Protein AF-A0A8T3XVX3-F1 (afdb_monomer)

Structure (mmCIF, N/CA/C/O backbone):
data_AF-A0A8T3XVX3-F1
#
_entry.id   AF-A0A8T3XVX3-F1
#
loop_
_atom_site.group_PDB
_atom_site.id
_atom_site.type_symbol
_atom_site.label_atom_id
_atom_site.label_alt_id
_atom_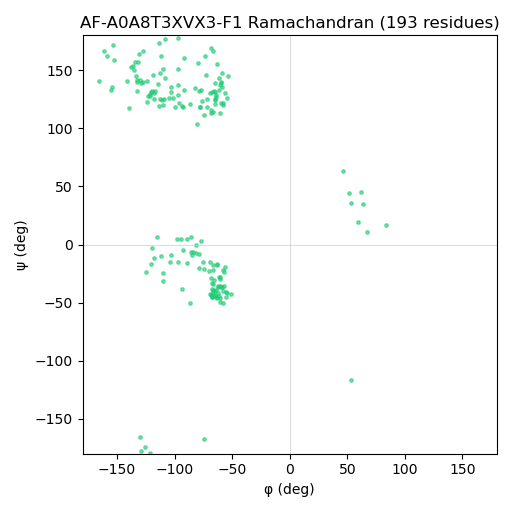site.label_comp_id
_atom_site.label_asym_id
_atom_site.label_entity_id
_atom_site.label_seq_id
_atom_site.pdbx_PDB_ins_code
_atom_site.Cartn_x
_atom_site.Cartn_y
_atom_site.Cartn_z
_atom_site.occupancy
_atom_site.B_iso_or_equiv
_atom_site.auth_seq_id
_atom_site.auth_comp_id
_atom_site.auth_asym_id
_atom_site.auth_atom_id
_atom_site.pdbx_PDB_model_num
ATOM 1 N N . MET A 1 1 ? 51.582 -11.431 -13.298 1.00 47.47 1 MET A N 1
ATOM 2 C CA . MET A 1 1 ? 50.841 -11.928 -14.480 1.00 47.47 1 MET A CA 1
ATOM 3 C C . MET A 1 1 ? 49.435 -11.344 -14.441 1.00 47.47 1 MET A C 1
ATOM 5 O O . MET A 1 1 ? 48.706 -11.643 -13.505 1.00 47.47 1 MET A O 1
ATOM 9 N N . LYS A 1 2 ? 49.082 -10.442 -15.367 1.00 40.78 2 LYS A N 1
ATOM 10 C CA . LYS A 1 2 ? 47.732 -9.857 -15.450 1.00 40.78 2 LYS A CA 1
ATOM 11 C C . LYS A 1 2 ? 46.811 -10.888 -16.111 1.00 40.78 2 LYS A C 1
ATOM 13 O O . LYS A 1 2 ? 47.084 -11.287 -17.237 1.00 40.78 2 LYS A O 1
ATOM 18 N N . LYS A 1 3 ? 45.775 -11.359 -15.411 1.00 47.72 3 LYS A N 1
ATOM 19 C CA . LYS A 1 3 ? 44.721 -12.176 -16.027 1.00 47.72 3 LYS A CA 1
ATOM 20 C C . LYS A 1 3 ? 43.845 -11.245 -16.860 1.00 47.72 3 LYS A C 1
ATOM 22 O O . LYS A 1 3 ? 43.178 -10.379 -16.304 1.00 47.72 3 LYS A O 1
ATOM 27 N N . THR A 1 4 ? 43.897 -11.396 -18.176 1.00 50.69 4 THR A N 1
ATOM 28 C CA . THR A 1 4 ? 42.978 -10.727 -19.096 1.00 50.69 4 THR A CA 1
ATOM 29 C C . THR A 1 4 ? 41.596 -11.334 -18.889 1.00 50.69 4 THR A C 1
ATOM 31 O O . THR A 1 4 ? 41.414 -12.533 -19.093 1.00 50.69 4 THR A O 1
ATOM 34 N N . TYR A 1 5 ? 40.647 -10.528 -18.420 1.00 56.03 5 TYR A N 1
ATOM 35 C CA . TYR A 1 5 ? 39.242 -10.910 -18.374 1.00 56.03 5 TYR A CA 1
ATOM 36 C C . TYR A 1 5 ? 38.753 -11.074 -19.816 1.00 56.03 5 TYR A C 1
ATOM 38 O O . TYR A 1 5 ? 38.925 -10.162 -20.624 1.00 56.03 5 TYR A O 1
ATOM 46 N N . GLN A 1 6 ? 38.215 -12.244 -20.150 1.00 61.75 6 GLN A N 1
ATOM 47 C CA . GLN A 1 6 ? 37.464 -12.435 -21.386 1.00 61.75 6 GLN A CA 1
ATOM 48 C C . GLN A 1 6 ? 35.987 -12.310 -21.040 1.00 61.75 6 GLN A C 1
ATOM 50 O O . GLN A 1 6 ? 35.527 -12.942 -20.087 1.00 61.75 6 GLN A O 1
ATOM 55 N N . GLU A 1 7 ? 35.269 -11.468 -21.779 1.00 54.50 7 GLU A N 1
ATOM 56 C CA . GLU A 1 7 ? 33.820 -11.386 -21.646 1.00 54.50 7 GLU A CA 1
ATOM 57 C C . GLU A 1 7 ? 33.192 -12.750 -21.959 1.00 54.50 7 GLU A C 1
ATOM 59 O O . GLU A 1 7 ? 33.644 -13.441 -22.881 1.00 54.50 7 GLU A O 1
ATOM 64 N N . PRO A 1 8 ? 32.177 -13.170 -21.185 1.00 58.66 8 PRO A N 1
ATOM 65 C CA . PRO A 1 8 ? 31.450 -14.389 -21.487 1.00 58.66 8 PRO A CA 1
ATOM 66 C C . PRO A 1 8 ? 30.813 -14.294 -22.885 1.00 58.66 8 PRO A C 1
ATOM 68 O O . PRO A 1 8 ? 30.428 -13.199 -23.306 1.00 58.66 8 PRO A O 1
ATOM 71 N N . PRO A 1 9 ? 30.691 -15.420 -23.614 1.00 62.53 9 PRO A N 1
ATOM 72 C CA . PRO A 1 9 ? 30.086 -15.434 -24.940 1.00 62.53 9 PRO A CA 1
ATOM 73 C C . PRO A 1 9 ? 28.685 -14.822 -24.892 1.00 62.53 9 PRO A C 1
ATOM 75 O O . PRO A 1 9 ? 27.849 -15.258 -24.100 1.00 62.53 9 PRO A O 1
ATOM 78 N N . GLN A 1 10 ? 28.424 -13.824 -25.736 1.00 61.66 10 GLN A N 1
ATOM 79 C CA . GLN A 1 10 ? 27.071 -13.308 -25.911 1.00 61.66 10 GLN A CA 1
ATOM 80 C C . GLN A 1 10 ? 26.209 -14.416 -26.524 1.00 61.66 10 GLN A C 1
ATOM 82 O O . GLN A 1 10 ? 26.524 -14.929 -27.600 1.00 61.66 10 GLN A O 1
ATOM 87 N N . GLU A 1 11 ? 25.139 -14.809 -25.831 1.00 61.19 11 GLU A N 1
ATOM 88 C CA . GLU A 1 11 ? 24.143 -15.705 -26.412 1.00 61.19 11 GLU A CA 1
ATOM 89 C C . GLU A 1 11 ? 23.534 -15.049 -27.662 1.00 61.19 11 GLU A C 1
ATOM 91 O O . GLU A 1 11 ? 23.279 -13.840 -27.656 1.00 61.19 11 GLU A O 1
ATOM 96 N N . PRO A 1 12 ? 23.295 -15.810 -28.747 1.00 57.84 12 PRO A N 1
ATOM 97 C CA . PRO A 1 12 ? 22.666 -15.265 -29.939 1.00 57.84 12 PRO A CA 1
ATOM 98 C C . PRO A 1 12 ? 21.298 -14.693 -29.565 1.00 57.84 12 PRO A C 1
ATOM 100 O O . PRO A 1 12 ? 20.422 -15.410 -29.073 1.00 57.84 12 PRO A O 1
ATOM 103 N N . THR A 1 13 ? 21.111 -13.395 -29.801 1.00 58.44 13 THR A N 1
ATOM 104 C CA . THR A 1 13 ? 19.831 -12.729 -29.584 1.00 58.44 13 THR A CA 1
ATOM 105 C C . THR A 1 13 ? 18.795 -13.396 -30.483 1.00 58.44 13 THR A C 1
ATOM 107 O O . THR A 1 13 ? 18.886 -13.358 -31.711 1.00 58.44 13 THR A O 1
ATOM 110 N N . LYS A 1 14 ? 17.815 -14.080 -29.879 1.00 53.88 14 LYS A N 1
ATOM 111 C CA . LYS A 1 14 ? 16.675 -14.602 -30.640 1.00 53.88 14 LYS A CA 1
ATOM 112 C C . LYS A 1 14 ? 16.038 -13.413 -31.369 1.00 53.88 14 LYS A C 1
ATOM 114 O O . LYS A 1 14 ? 15.799 -12.397 -30.715 1.00 53.88 14 LYS A O 1
ATOM 119 N N . PRO A 1 15 ? 15.777 -13.499 -32.685 1.00 64.62 15 PRO A N 1
ATOM 120 C CA . PRO A 1 15 ? 15.138 -12.407 -33.399 1.00 64.62 15 PRO A CA 1
ATOM 121 C C . PRO A 1 15 ? 13.790 -12.126 -32.740 1.00 64.62 15 PRO A C 1
ATOM 123 O O . PRO A 1 15 ? 12.950 -13.022 -32.623 1.00 64.62 15 PRO A O 1
ATOM 126 N N . THR A 1 16 ? 13.601 -10.893 -32.273 1.00 59.19 16 THR A N 1
ATOM 127 C CA . THR A 1 16 ? 12.313 -10.452 -31.745 1.00 59.19 16 THR A CA 1
ATOM 128 C C . THR A 1 16 ? 11.288 -10.600 -32.870 1.00 59.19 16 THR A C 1
ATOM 130 O O . THR A 1 16 ? 11.511 -10.048 -33.951 1.00 59.19 16 THR A O 1
ATOM 133 N N . PRO A 1 17 ? 10.203 -11.371 -32.686 1.00 70.69 17 PRO A N 1
ATOM 134 C CA . PRO A 1 17 ? 9.220 -11.557 -33.744 1.00 70.69 17 PRO A CA 1
ATOM 135 C C . PRO A 1 17 ? 8.634 -10.199 -34.152 1.00 70.69 17 PRO A C 1
ATOM 137 O O . PRO A 1 17 ? 8.302 -9.385 -33.290 1.00 70.69 17 PRO A O 1
ATOM 140 N N . SER A 1 18 ? 8.499 -9.943 -35.458 1.00 79.81 18 SER A N 1
ATOM 141 C CA . SER A 1 18 ? 7.814 -8.741 -35.940 1.00 79.81 18 SER A CA 1
ATOM 142 C C . SER A 1 18 ? 6.334 -8.839 -35.573 1.00 79.81 18 SER A C 1
ATOM 144 O O . SER A 1 18 ? 5.630 -9.715 -36.076 1.00 79.81 18 SER A O 1
ATOM 146 N N . ILE A 1 19 ? 5.865 -7.966 -34.687 1.00 83.38 19 ILE A N 1
ATOM 147 C CA . ILE A 1 19 ? 4.461 -7.927 -34.272 1.00 83.38 19 ILE A CA 1
ATOM 148 C C . ILE A 1 19 ? 3.656 -7.221 -35.372 1.00 83.38 19 ILE A C 1
ATOM 150 O O . ILE A 1 19 ? 3.923 -6.055 -35.660 1.00 83.38 19 ILE A O 1
ATOM 154 N N . THR A 1 20 ? 2.690 -7.910 -35.991 1.00 89.88 20 THR A N 1
ATOM 155 C CA . THR A 1 20 ? 1.751 -7.296 -36.952 1.00 89.88 20 THR A CA 1
ATOM 156 C C . THR A 1 20 ? 0.475 -6.807 -36.253 1.00 89.88 20 THR A C 1
ATOM 158 O O . THR A 1 20 ? 0.161 -7.286 -35.157 1.00 89.88 20 THR A O 1
ATOM 161 N N . PRO A 1 21 ? -0.295 -5.886 -36.865 1.00 89.44 21 PRO A N 1
ATOM 162 C CA . PRO A 1 21 ? -1.586 -5.452 -36.327 1.00 89.44 21 PRO A CA 1
ATOM 163 C C . PRO A 1 21 ? -2.556 -6.611 -36.053 1.00 89.44 21 PRO A C 1
ATOM 165 O O . PRO A 1 21 ? -3.161 -6.663 -34.987 1.00 89.44 21 PRO A O 1
ATOM 168 N N . GLU A 1 22 ? -2.632 -7.598 -36.948 1.00 90.44 22 GLU A N 1
ATOM 169 C CA . GLU A 1 22 ? -3.518 -8.763 -36.804 1.00 90.44 22 GLU A CA 1
ATOM 170 C C . GLU A 1 22 ? -3.085 -9.668 -35.642 1.00 90.44 22 GLU A C 1
ATOM 172 O O . GLU A 1 22 ? -3.911 -10.291 -34.973 1.00 90.44 22 GLU A O 1
ATOM 177 N N . MET A 1 23 ? -1.777 -9.761 -35.377 1.00 86.81 23 MET A N 1
ATOM 178 C CA . MET A 1 23 ? -1.269 -10.478 -34.206 1.00 86.81 23 MET A CA 1
ATOM 179 C C . MET A 1 23 ? -1.665 -9.774 -32.908 1.00 86.81 23 MET A C 1
ATOM 181 O O . MET A 1 23 ? -2.007 -10.452 -31.937 1.00 86.81 23 MET A O 1
ATOM 185 N N . LEU A 1 24 ? -1.629 -8.438 -32.891 1.00 88.25 24 LEU A N 1
ATOM 186 C CA . LEU A 1 24 ? -2.021 -7.639 -31.732 1.00 88.25 24 LEU A CA 1
ATOM 187 C C . LEU A 1 24 ? -3.524 -7.756 -31.456 1.00 88.25 24 LEU A C 1
ATOM 189 O O . LEU A 1 24 ? -3.910 -8.003 -30.317 1.00 88.25 24 LEU A O 1
ATOM 193 N N . GLU A 1 25 ? -4.355 -7.662 -32.495 1.00 89.19 25 GLU A N 1
ATOM 194 C CA . GLU A 1 25 ? -5.810 -7.819 -32.399 1.00 89.19 25 GLU A CA 1
ATOM 195 C C . GLU A 1 25 ? -6.177 -9.190 -31.818 1.00 89.19 25 GLU A C 1
ATOM 197 O O . GLU A 1 25 ? -6.845 -9.276 -30.788 1.00 89.19 25 GLU A O 1
ATOM 202 N N . ARG A 1 26 ? -5.614 -10.272 -32.370 1.00 91.56 26 ARG A N 1
ATOM 203 C CA . ARG A 1 26 ? -5.827 -11.636 -31.854 1.00 91.56 26 ARG A CA 1
ATOM 204 C C . ARG A 1 26 ? -5.355 -11.811 -30.411 1.00 91.56 26 ARG A C 1
ATOM 206 O O . ARG A 1 26 ? -5.954 -12.579 -29.654 1.00 91.56 26 ARG A O 1
ATOM 213 N N . ALA A 1 27 ? -4.263 -11.150 -30.029 1.00 89.56 27 ALA A N 1
ATOM 214 C CA . ALA A 1 27 ? -3.774 -11.183 -28.657 1.00 89.56 27 ALA A CA 1
ATOM 215 C C . ALA A 1 27 ? -4.744 -10.460 -27.712 1.00 89.56 27 ALA A C 1
ATOM 217 O O . ALA A 1 27 ? -5.088 -11.007 -26.666 1.00 89.56 27 ALA A O 1
ATOM 218 N N . PHE A 1 28 ? -5.230 -9.279 -28.088 1.00 92.44 28 PHE A N 1
ATOM 219 C CA . PHE A 1 28 ? -6.181 -8.508 -27.289 1.00 92.44 28 PHE A CA 1
ATOM 220 C C . PHE A 1 28 ? -7.544 -9.191 -27.179 1.00 92.44 28 PHE A C 1
ATOM 222 O O . PHE A 1 28 ? -8.045 -9.317 -26.065 1.00 92.44 28 PHE A O 1
ATOM 229 N N . GLU A 1 29 ? -8.070 -9.781 -28.253 1.00 91.94 29 GLU A N 1
ATOM 230 C CA . GLU A 1 29 ? -9.268 -10.631 -28.192 1.00 91.94 29 GLU A CA 1
ATOM 231 C C . GLU A 1 29 ? -9.091 -11.816 -27.228 1.00 91.94 29 GLU A C 1
ATOM 233 O O . GLU A 1 29 ? -10.009 -12.211 -26.504 1.00 91.94 29 GLU A O 1
ATOM 238 N N . ALA A 1 30 ? -7.906 -12.437 -27.216 1.00 91.00 30 ALA A N 1
ATOM 239 C CA . ALA A 1 30 ? -7.602 -13.523 -26.291 1.00 91.00 30 ALA A CA 1
ATOM 240 C C . ALA A 1 30 ? -7.533 -13.042 -24.833 1.00 91.00 30 ALA A C 1
ATOM 242 O O . ALA A 1 30 ? -7.980 -13.765 -23.938 1.00 91.00 30 ALA A O 1
ATOM 243 N N . LEU A 1 31 ? -6.989 -11.849 -24.581 1.00 91.94 31 LEU A N 1
ATOM 244 C CA . LEU A 1 31 ? -6.946 -11.238 -23.252 1.00 91.94 31 LEU A CA 1
ATOM 245 C C . LEU A 1 31 ? -8.345 -10.821 -22.781 1.00 91.94 31 LEU A C 1
ATOM 247 O O . LEU A 1 31 ? -8.707 -11.102 -21.639 1.00 91.94 31 LEU A O 1
ATOM 251 N N . GLU A 1 32 ? -9.157 -10.233 -23.655 1.00 92.06 32 GLU A N 1
ATOM 252 C CA . GLU A 1 32 ? -10.534 -9.833 -23.358 1.00 92.06 32 GLU A CA 1
ATOM 253 C C . GLU A 1 32 ? -11.412 -11.048 -23.043 1.00 92.06 32 GLU A C 1
ATOM 255 O O . GLU A 1 32 ? -12.060 -11.099 -22.000 1.00 92.06 32 GLU A O 1
ATOM 260 N N . ARG A 1 33 ? -11.317 -12.121 -23.841 1.00 91.12 33 ARG A N 1
ATOM 261 C CA . ARG A 1 33 ? -12.013 -13.398 -23.581 1.00 91.12 33 ARG A CA 1
ATOM 262 C C . ARG A 1 33 ? -11.613 -14.050 -22.259 1.00 91.12 33 ARG A C 1
ATOM 264 O O . ARG A 1 33 ? -12.400 -14.772 -21.652 1.00 91.12 33 ARG A O 1
ATOM 271 N N . LYS A 1 34 ? -10.378 -13.824 -21.808 1.00 88.62 34 LYS A N 1
ATOM 272 C CA . LYS A 1 34 ? -9.898 -14.282 -20.496 1.00 88.62 34 LYS A CA 1
ATOM 273 C C . LYS A 1 34 ? -10.328 -13.356 -19.354 1.00 88.62 34 LYS A C 1
ATOM 275 O O . LYS A 1 34 ? -10.004 -13.659 -18.199 1.00 88.62 34 LYS A O 1
ATOM 280 N N . GLY A 1 35 ? -11.044 -12.274 -19.656 1.00 87.69 35 GLY A N 1
ATOM 281 C CA . GLY A 1 35 ? -11.443 -11.236 -18.714 1.00 87.69 35 GLY A CA 1
ATOM 282 C C . GLY A 1 35 ? -10.238 -10.508 -18.139 1.00 87.69 35 GLY A C 1
ATOM 283 O O . GLY A 1 35 ? -10.227 -10.230 -16.951 1.00 87.69 35 GLY A O 1
ATOM 284 N N . MET A 1 36 ? -9.175 -10.323 -18.929 1.00 90.06 36 MET A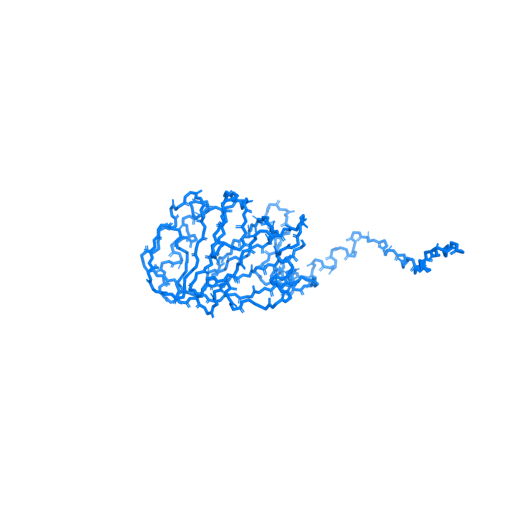 N 1
ATOM 285 C CA . MET A 1 36 ? -7.961 -9.626 -18.499 1.00 90.06 36 MET A CA 1
ATOM 286 C C . MET A 1 36 ? -8.004 -8.152 -18.868 1.00 90.06 36 MET A C 1
ATOM 288 O O . MET A 1 36 ? -7.578 -7.327 -18.071 1.00 90.06 36 MET A O 1
ATOM 292 N N . ILE A 1 37 ? -8.543 -7.809 -20.030 1.00 93.06 37 ILE A N 1
ATOM 293 C CA . ILE A 1 37 ? -8.712 -6.429 -20.487 1.00 93.06 37 ILE A CA 1
ATOM 294 C C . ILE A 1 37 ? -10.147 -6.240 -20.979 1.00 93.06 37 ILE A C 1
ATOM 296 O O . ILE A 1 37 ? -10.832 -7.227 -21.234 1.00 93.06 37 ILE A O 1
ATOM 300 N N . TYR A 1 38 ? -10.581 -4.997 -21.128 1.00 91.31 38 TYR A N 1
ATOM 301 C CA . TYR A 1 38 ? -11.780 -4.639 -21.882 1.00 91.31 38 TYR A CA 1
ATOM 302 C C . TYR A 1 38 ? -11.499 -3.393 -22.717 1.00 91.31 38 TYR A C 1
ATOM 304 O O . TYR A 1 38 ? -10.638 -2.582 -22.360 1.00 91.31 38 TYR A O 1
ATOM 312 N N . TYR A 1 39 ? -12.206 -3.241 -23.832 1.00 90.31 39 TYR A N 1
ATOM 313 C CA . TYR A 1 39 ? -12.135 -2.025 -24.633 1.00 90.31 39 TYR A CA 1
ATOM 314 C C . TYR A 1 39 ? -13.124 -0.980 -24.106 1.00 90.31 39 TYR A C 1
ATOM 316 O O . TYR A 1 39 ? -14.326 -1.230 -24.029 1.00 90.31 39 TYR A O 1
ATOM 324 N N . SER A 1 40 ? -12.621 0.187 -23.703 1.00 88.56 40 SER A N 1
ATOM 325 C CA . SER A 1 40 ? -13.463 1.285 -23.215 1.00 88.56 40 SER A CA 1
ATOM 326 C C . SER A 1 40 ? -14.098 2.0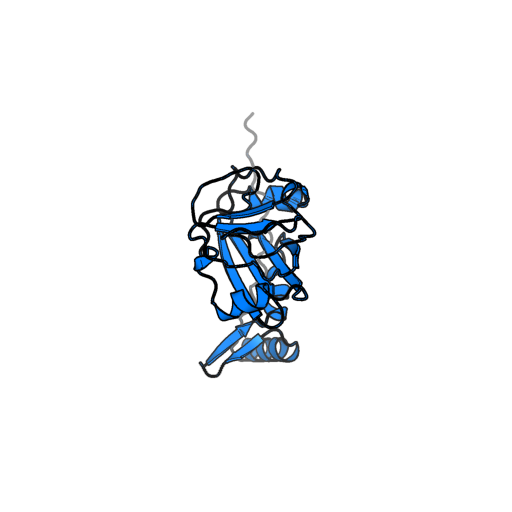72 -24.363 1.00 88.56 40 SER A C 1
ATOM 328 O O . SER A 1 40 ? -13.536 2.153 -25.456 1.00 88.56 40 SER A O 1
ATOM 330 N N . GLU A 1 41 ? -15.222 2.745 -24.096 1.00 81.56 41 GLU A N 1
ATOM 331 C CA . GLU A 1 41 ? -15.856 3.669 -25.055 1.00 81.56 41 GLU A CA 1
ATOM 332 C C . GLU A 1 41 ? -14.911 4.802 -25.506 1.00 81.56 41 GLU A C 1
ATOM 334 O O . GLU A 1 41 ? -15.061 5.343 -26.599 1.00 81.56 41 GLU A O 1
ATOM 339 N N . GLY A 1 42 ? -13.893 5.122 -24.697 1.00 80.19 42 GLY A N 1
ATOM 340 C CA . GLY A 1 42 ? -12.836 6.091 -25.003 1.00 80.19 42 GLY A CA 1
ATOM 341 C C . GLY A 1 42 ? -11.753 5.588 -25.965 1.00 80.19 42 GLY A C 1
ATOM 342 O O . GLY A 1 42 ? -10.789 6.306 -26.221 1.00 80.19 42 GLY A O 1
ATOM 343 N N . GLY A 1 43 ? -11.882 4.368 -26.490 1.00 85.25 43 GLY A N 1
ATOM 344 C CA . GLY A 1 43 ? -11.000 3.839 -27.527 1.00 85.25 43 GLY A CA 1
ATOM 345 C C . GLY A 1 43 ? -9.693 3.220 -27.020 1.00 85.25 43 GLY A C 1
ATOM 346 O O . GLY A 1 43 ? -8.755 3.039 -27.799 1.00 85.25 43 GLY A O 1
ATOM 347 N N . VAL A 1 44 ? -9.609 2.899 -25.726 1.00 84.25 44 VAL A N 1
ATOM 348 C CA . VAL A 1 44 ? -8.402 2.357 -25.080 1.00 84.25 44 VAL A CA 1
ATOM 349 C C . VAL A 1 44 ? -8.717 1.028 -24.397 1.00 84.25 44 VAL A C 1
ATOM 351 O O . VAL A 1 44 ? -9.773 0.885 -23.777 1.00 84.25 44 VAL A O 1
ATOM 354 N N . TYR A 1 45 ? -7.789 0.070 -24.480 1.00 86.75 45 TYR A N 1
ATOM 355 C CA . TYR A 1 45 ? -7.845 -1.171 -23.706 1.00 86.75 45 TYR A CA 1
ATOM 356 C C . TYR A 1 45 ? -7.438 -0.923 -22.257 1.00 86.75 45 TYR A C 1
ATOM 358 O O . TYR A 1 45 ? -6.331 -0.458 -21.984 1.00 86.75 45 TYR A O 1
ATOM 366 N N . ILE A 1 46 ? -8.319 -1.281 -21.330 1.00 83.31 46 ILE A N 1
ATOM 367 C CA . ILE A 1 46 ? -8.103 -1.123 -19.896 1.00 83.31 46 ILE A CA 1
ATOM 368 C C . ILE A 1 46 ? -7.946 -2.513 -19.279 1.00 83.31 46 ILE A C 1
ATOM 370 O O . ILE A 1 46 ? -8.829 -3.360 -19.451 1.00 83.31 46 ILE A O 1
ATOM 374 N N . PRO A 1 47 ? -6.845 -2.795 -18.559 1.00 87.38 47 PRO A N 1
ATOM 375 C CA . PRO A 1 47 ? -6.745 -4.028 -17.805 1.00 87.38 47 PRO A CA 1
ATOM 376 C C . PRO A 1 47 ? -7.766 -4.047 -16.665 1.00 87.38 47 PRO A C 1
ATOM 378 O O . PRO A 1 47 ? -7.902 -3.100 -15.896 1.00 87.38 47 PRO A O 1
ATOM 381 N N . THR A 1 48 ? -8.473 -5.163 -16.557 1.00 83.62 48 THR A N 1
ATOM 382 C CA . THR A 1 48 ? -9.299 -5.513 -15.396 1.00 83.62 48 THR A CA 1
ATOM 383 C C . THR A 1 48 ? -8.409 -5.799 -14.182 1.00 83.62 48 THR A C 1
ATOM 385 O O . THR A 1 48 ? -7.206 -6.031 -14.336 1.00 83.62 48 THR A O 1
ATOM 388 N N . ALA A 1 49 ? -8.995 -5.909 -12.986 1.00 72.94 49 ALA A N 1
ATOM 389 C CA . ALA A 1 49 ? -8.272 -6.357 -11.789 1.00 72.94 49 ALA A CA 1
ATOM 390 C C . ALA A 1 49 ? -7.505 -7.676 -12.021 1.00 72.94 49 ALA A C 1
ATOM 392 O O . ALA A 1 49 ? -6.323 -7.800 -11.697 1.00 72.94 49 ALA A O 1
ATOM 393 N N . LYS A 1 50 ? -8.134 -8.637 -12.709 1.00 76.88 50 LYS A N 1
ATOM 394 C CA . LYS A 1 50 ? -7.508 -9.910 -13.093 1.00 76.88 50 LYS A CA 1
ATOM 395 C C . LYS A 1 50 ? -6.343 -9.729 -14.072 1.00 76.88 50 LYS A C 1
ATOM 397 O O . LYS A 1 50 ? -5.335 -10.429 -13.968 1.00 76.88 50 LYS A O 1
ATOM 402 N N . GLY A 1 51 ? -6.477 -8.823 -15.040 1.00 82.44 51 GLY A N 1
ATOM 403 C CA . GLY A 1 51 ? -5.414 -8.509 -15.996 1.00 82.44 51 GLY A CA 1
ATOM 404 C C . GLY A 1 51 ? -4.205 -7.879 -15.327 1.00 82.44 51 GLY A C 1
ATOM 405 O O . GLY A 1 51 ? -3.080 -8.311 -15.573 1.00 82.44 51 GLY A O 1
ATOM 406 N N . TRP A 1 52 ? -4.444 -6.926 -14.428 1.00 78.12 52 TRP A N 1
ATOM 407 C CA . TRP A 1 52 ? -3.405 -6.325 -13.600 1.00 78.12 52 TRP A CA 1
ATOM 408 C C . TRP A 1 52 ? -2.705 -7.351 -12.722 1.00 78.12 52 TRP A C 1
ATOM 410 O O . TRP A 1 52 ? -1.478 -7.392 -12.707 1.00 78.12 52 TRP A O 1
ATOM 420 N N . GLN A 1 53 ? -3.460 -8.229 -12.057 1.00 66.44 53 GLN A N 1
ATOM 421 C CA . GLN A 1 53 ? -2.875 -9.304 -11.264 1.00 66.44 53 GLN A CA 1
ATOM 422 C C . GLN A 1 53 ? -1.918 -10.157 -12.106 1.00 66.44 53 GLN A C 1
ATOM 424 O O . GLN A 1 53 ? -0.808 -10.436 -11.668 1.00 66.44 53 GLN A O 1
ATOM 429 N N . LEU A 1 54 ? -2.309 -10.540 -13.324 1.00 69.38 54 LEU A N 1
ATOM 430 C CA . LEU A 1 54 ? -1.458 -11.347 -14.200 1.00 69.38 54 LEU A CA 1
ATOM 431 C C . LEU A 1 54 ? -0.210 -10.590 -14.676 1.00 69.38 54 LEU A C 1
ATOM 433 O O . LEU A 1 54 ? 0.884 -11.153 -14.625 1.00 69.38 54 LEU A O 1
ATOM 437 N N . LEU A 1 55 ? -0.349 -9.318 -15.066 1.00 67.62 55 LEU A N 1
ATOM 438 C CA . LEU A 1 55 ? 0.781 -8.458 -15.442 1.00 67.62 55 LEU A CA 1
ATOM 439 C C . LEU A 1 55 ? 1.799 -8.307 -14.306 1.00 67.62 55 LEU A C 1
ATOM 441 O O . LEU A 1 55 ? 2.997 -8.310 -14.563 1.00 67.62 55 LEU A O 1
ATOM 445 N N . MET A 1 56 ? 1.337 -8.239 -13.056 1.00 62.84 56 MET A N 1
ATOM 446 C CA . MET A 1 56 ? 2.207 -8.163 -11.878 1.00 62.84 56 MET A CA 1
ATOM 447 C C . MET A 1 56 ? 2.816 -9.510 -11.463 1.00 62.84 56 MET A C 1
ATOM 449 O O . MET A 1 56 ? 3.651 -9.538 -10.567 1.00 62.84 56 MET A O 1
ATOM 453 N N . THR A 1 57 ? 2.400 -10.631 -12.061 1.00 58.16 57 THR A N 1
ATOM 454 C CA . THR A 1 57 ? 2.897 -11.977 -11.697 1.00 58.16 57 THR A CA 1
ATOM 455 C C . THR A 1 57 ? 3.894 -12.566 -12.690 1.00 58.16 57 THR A C 1
ATOM 457 O O . THR A 1 57 ? 4.577 -13.531 -12.356 1.00 58.16 57 THR A O 1
ATOM 460 N N . ALA A 1 58 ? 4.006 -12.004 -13.895 1.00 54.69 58 ALA A N 1
ATOM 461 C CA . ALA A 1 58 ? 5.020 -12.409 -14.860 1.00 54.69 58 ALA A CA 1
ATOM 462 C C . ALA A 1 58 ? 6.358 -11.730 -14.498 1.00 54.69 58 ALA A C 1
ATOM 464 O O . ALA A 1 58 ? 6.523 -10.534 -14.701 1.00 54.69 58 ALA A O 1
ATOM 465 N N . ASP A 1 59 ? 7.281 -12.492 -13.906 1.00 60.97 59 ASP A N 1
ATOM 466 C CA . ASP A 1 59 ? 8.680 -12.128 -13.594 1.00 60.97 59 ASP A CA 1
ATOM 467 C C . ASP A 1 59 ? 8.936 -11.032 -12.532 1.00 60.97 59 ASP A C 1
ATOM 469 O O . ASP A 1 59 ? 10.078 -10.618 -12.326 1.00 60.97 59 ASP A O 1
ATOM 473 N N . VAL A 1 60 ? 7.914 -10.604 -11.788 1.00 71.06 60 VAL A N 1
ATOM 474 C CA . VAL A 1 60 ? 8.031 -9.595 -10.719 1.00 71.06 60 VAL A CA 1
ATOM 475 C C . VAL A 1 60 ? 8.049 -10.265 -9.342 1.00 71.06 60 VAL A C 1
ATOM 477 O O . VAL A 1 60 ? 7.137 -11.016 -8.987 1.00 71.06 60 VAL A O 1
ATOM 480 N N . ILE A 1 61 ? 9.068 -9.963 -8.524 1.00 90.38 61 ILE A N 1
ATOM 481 C CA . ILE A 1 61 ? 9.080 -10.359 -7.108 1.00 90.38 61 ILE A CA 1
ATOM 482 C C . ILE A 1 61 ? 7.989 -9.545 -6.409 1.00 90.38 61 ILE A C 1
ATOM 484 O O . ILE A 1 61 ? 8.085 -8.319 -6.312 1.00 90.38 61 ILE A O 1
ATOM 488 N N . SER A 1 62 ? 6.940 -10.222 -5.946 1.00 92.81 62 SER A N 1
ATOM 489 C CA . SER A 1 62 ? 5.760 -9.575 -5.379 1.00 92.81 62 SER A CA 1
ATOM 490 C C . SER A 1 62 ? 5.300 -10.215 -4.077 1.00 92.81 62 SER A C 1
ATOM 492 O O . SER A 1 62 ? 5.579 -11.379 -3.785 1.00 92.81 62 SER A O 1
ATOM 494 N N . VAL A 1 63 ? 4.576 -9.431 -3.282 1.00 95.81 63 VAL A N 1
ATOM 495 C CA . VAL A 1 63 ? 3.888 -9.895 -2.077 1.00 95.81 63 VAL A CA 1
ATOM 496 C C . VAL A 1 63 ? 2.428 -9.479 -2.115 1.00 95.81 63 VAL A C 1
ATOM 498 O O . VAL A 1 63 ? 2.089 -8.361 -2.496 1.00 95.81 63 VAL A O 1
ATOM 501 N N . GLU A 1 64 ? 1.562 -10.390 -1.677 1.00 97.25 64 GLU A N 1
ATOM 502 C CA . GLU A 1 64 ? 0.141 -10.125 -1.466 1.00 97.25 64 GLU A CA 1
ATOM 503 C C . GLU A 1 64 ? -0.142 -9.969 0.032 1.00 97.25 64 GLU A C 1
ATOM 505 O O . GLU A 1 64 ? 0.238 -10.816 0.852 1.00 97.25 64 GLU A O 1
ATOM 510 N N . ILE A 1 65 ? -0.847 -8.903 0.387 1.00 98.56 65 ILE A N 1
ATOM 511 C CA . ILE A 1 65 ? -1.322 -8.589 1.731 1.00 98.56 65 ILE A CA 1
ATOM 512 C C . ILE A 1 65 ? -2.848 -8.572 1.683 1.00 98.56 65 ILE A C 1
ATOM 514 O O . ILE A 1 65 ? -3.447 -7.956 0.806 1.00 98.56 65 ILE A O 1
ATOM 518 N N . ILE A 1 66 ? -3.475 -9.246 2.640 1.00 98.56 66 ILE A N 1
ATOM 519 C CA . ILE A 1 66 ? -4.922 -9.205 2.842 1.00 98.56 66 ILE A CA 1
ATOM 520 C C . ILE A 1 66 ? -5.185 -8.422 4.117 1.00 98.56 66 ILE A C 1
ATOM 522 O O . ILE A 1 66 ? -4.647 -8.768 5.167 1.00 98.56 66 ILE A O 1
ATOM 526 N N . ALA A 1 67 ? -6.013 -7.395 4.012 1.00 98.56 67 ALA A N 1
ATOM 527 C CA . ALA A 1 67 ? -6.533 -6.591 5.103 1.00 98.56 67 ALA A CA 1
ATOM 528 C C . ALA A 1 67 ? -8.062 -6.506 4.983 1.00 98.56 67 ALA A C 1
ATOM 530 O O . ALA A 1 67 ? -8.678 -7.116 4.107 1.00 98.56 67 ALA A O 1
ATOM 531 N N . HIS A 1 68 ? -8.684 -5.766 5.889 1.00 98.56 68 HIS A N 1
ATOM 532 C CA . HIS A 1 68 ? -10.128 -5.613 5.948 1.00 98.56 68 HIS A CA 1
ATOM 533 C C . HIS A 1 68 ? -10.520 -4.163 6.179 1.00 98.56 68 HIS A C 1
ATOM 535 O O . HIS A 1 68 ? -9.772 -3.406 6.804 1.00 98.56 68 HIS A O 1
ATOM 541 N N . GLY A 1 69 ? -11.716 -3.812 5.719 1.00 98.38 69 GLY A N 1
ATOM 542 C CA . GLY A 1 69 ? -12.298 -2.509 5.981 1.00 98.38 69 GLY A CA 1
ATOM 543 C C . GLY A 1 69 ? -12.644 -2.278 7.454 1.00 98.38 69 GLY A C 1
ATOM 544 O O . GLY A 1 69 ? -12.633 -3.193 8.294 1.00 98.38 69 GLY A O 1
ATOM 545 N N . ASN A 1 70 ? -12.920 -1.017 7.778 1.00 98.50 70 ASN A N 1
ATOM 546 C CA . ASN A 1 70 ? -13.330 -0.564 9.103 1.00 98.50 70 ASN A CA 1
ATOM 547 C C . ASN A 1 70 ? -14.138 0.744 8.997 1.00 98.50 70 ASN A C 1
ATOM 549 O O . ASN A 1 70 ? -13.642 1.693 8.388 1.00 98.50 70 ASN A O 1
ATOM 553 N N . PRO A 1 71 ? -15.299 0.866 9.673 1.00 98.31 71 PRO A N 1
ATOM 554 C CA . PRO A 1 71 ? -16.159 2.054 9.591 1.00 98.31 71 PRO A CA 1
ATOM 555 C C . PRO A 1 71 ? -15.489 3.388 9.943 1.00 98.31 71 PRO A C 1
ATOM 557 O O . PRO A 1 71 ? -16.012 4.446 9.605 1.00 98.31 71 PRO A O 1
ATOM 560 N N . LYS A 1 72 ? -14.359 3.356 10.661 1.00 98.50 72 LYS A N 1
ATOM 561 C CA . LYS A 1 72 ? -13.612 4.549 11.078 1.00 98.50 72 LYS A CA 1
ATOM 562 C C . LYS A 1 72 ? -12.621 5.060 10.029 1.00 98.50 72 LYS A C 1
ATOM 564 O O . LYS A 1 72 ? -12.000 6.089 10.275 1.00 98.50 72 LYS A O 1
ATOM 569 N N . ILE A 1 73 ? -12.419 4.353 8.914 1.00 98.69 73 ILE A N 1
ATOM 570 C CA . ILE A 1 73 ? -11.450 4.752 7.883 1.00 98.69 73 ILE A CA 1
ATOM 571 C C . ILE A 1 73 ? -11.882 6.078 7.251 1.00 98.69 73 ILE A C 1
ATOM 573 O O . ILE A 1 73 ? -13.002 6.212 6.760 1.00 98.69 73 ILE A O 1
ATOM 577 N N . THR A 1 74 ? -10.981 7.063 7.270 1.00 98.31 74 THR A N 1
ATOM 578 C CA . THR A 1 74 ? -11.201 8.378 6.646 1.00 98.31 74 THR A CA 1
ATOM 579 C C . THR A 1 74 ? -10.330 8.604 5.417 1.00 98.31 74 THR A C 1
ATOM 581 O O . THR A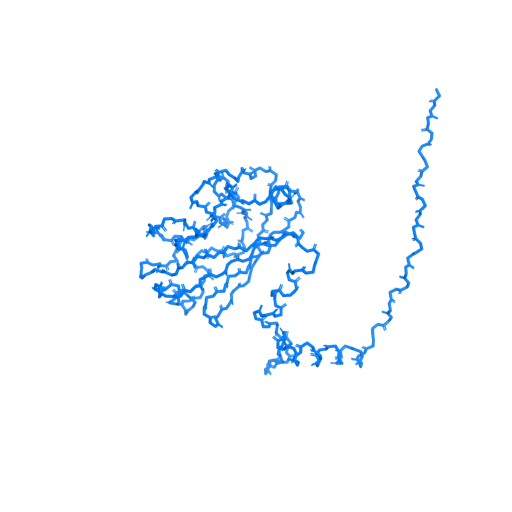 1 74 ? -10.766 9.302 4.503 1.00 98.31 74 THR A O 1
ATOM 584 N N . ALA A 1 75 ? -9.121 8.029 5.389 1.00 98.19 75 ALA A N 1
ATOM 585 C CA . ALA A 1 75 ? -8.133 8.206 4.325 1.00 98.19 75 ALA A CA 1
ATOM 586 C C . ALA A 1 75 ? -7.962 9.690 3.925 1.00 98.19 75 ALA A C 1
ATOM 588 O O . ALA A 1 75 ? -8.301 10.134 2.824 1.00 98.19 75 ALA A O 1
ATOM 589 N N . THR A 1 76 ? -7.492 10.496 4.876 1.00 98.38 76 THR A N 1
ATOM 590 C CA . THR A 1 76 ? -7.325 11.954 4.732 1.00 98.38 76 THR A CA 1
ATOM 591 C C . THR A 1 76 ? -5.882 12.416 4.910 1.00 98.38 76 THR A C 1
ATOM 593 O O . THR A 1 76 ? -5.597 13.599 4.745 1.00 98.38 76 THR A O 1
ATOM 596 N N . ASN A 1 77 ? -4.955 11.512 5.233 1.00 98.44 77 ASN A N 1
ATOM 597 C CA . ASN A 1 77 ? -3.546 11.857 5.375 1.00 98.44 77 ASN A CA 1
ATOM 598 C C . ASN A 1 77 ? -2.926 12.256 4.023 1.00 98.44 77 ASN A C 1
ATOM 600 O O . ASN A 1 77 ? -3.063 11.545 3.025 1.00 98.44 77 ASN A O 1
ATOM 604 N N . ALA A 1 78 ? -2.214 13.383 3.995 1.00 98.06 78 ALA A N 1
ATOM 605 C CA . ALA A 1 78 ? -1.619 13.932 2.775 1.00 98.06 78 ALA A CA 1
ATOM 606 C C . ALA A 1 78 ? -0.239 13.350 2.422 1.00 98.06 78 ALA A C 1
ATOM 608 O O . ALA A 1 78 ? 0.279 13.619 1.339 1.00 98.06 78 ALA A O 1
ATOM 609 N N . SER A 1 79 ? 0.355 12.560 3.318 1.00 97.75 79 SER A N 1
ATOM 610 C CA . SER A 1 79 ? 1.756 12.144 3.221 1.00 97.75 79 SER A CA 1
ATOM 611 C C . SER A 1 79 ? 1.952 10.638 3.140 1.00 97.75 79 SER A C 1
ATOM 613 O O . SER A 1 79 ? 3.046 10.208 2.781 1.00 97.75 79 SER A O 1
ATOM 615 N N . MET A 1 80 ? 0.954 9.822 3.489 1.00 98.00 80 MET A N 1
ATOM 616 C CA . MET A 1 80 ? 1.121 8.369 3.493 1.00 98.00 80 MET A CA 1
ATOM 617 C C . MET A 1 80 ? -0.187 7.581 3.406 1.00 98.00 80 MET A C 1
ATOM 619 O O . MET A 1 80 ? -1.270 8.091 3.690 1.00 98.00 80 MET A O 1
ATOM 623 N N . ILE A 1 81 ? -0.042 6.310 3.040 1.00 98.56 81 ILE A N 1
ATOM 624 C CA . ILE A 1 81 ? -1.042 5.243 3.128 1.00 98.56 81 ILE A CA 1
ATOM 625 C C . ILE A 1 81 ? -0.531 4.210 4.137 1.00 98.56 81 ILE A C 1
ATOM 627 O O . ILE A 1 81 ? 0.658 3.882 4.128 1.00 98.56 81 ILE A O 1
ATOM 631 N N . LYS A 1 82 ? -1.407 3.683 5.001 1.00 98.56 82 LYS A N 1
ATOM 632 C CA . LYS A 1 82 ? -1.041 2.722 6.052 1.00 98.56 82 LYS A CA 1
ATOM 633 C C . LYS A 1 82 ? -1.975 1.511 6.105 1.00 98.56 82 LYS A C 1
ATOM 635 O O . LYS A 1 82 ? -3.196 1.646 6.049 1.00 98.56 82 LYS A O 1
ATOM 640 N N . LEU A 1 83 ? -1.389 0.335 6.317 1.00 98.75 83 LEU A N 1
ATOM 641 C CA . LEU A 1 83 ? -2.079 -0.886 6.738 1.00 98.75 83 LEU A CA 1
ATOM 642 C C . LEU A 1 83 ? -1.636 -1.262 8.153 1.00 98.75 83 LEU A C 1
ATOM 644 O O . LEU A 1 83 ? -0.481 -1.040 8.529 1.00 98.75 83 LEU A O 1
ATOM 648 N N . THR A 1 84 ? -2.535 -1.860 8.931 1.00 98.69 84 THR A N 1
ATOM 649 C CA . THR A 1 84 ? -2.220 -2.361 10.277 1.00 98.69 84 THR A CA 1
ATOM 650 C C . THR A 1 84 ? -2.752 -3.773 10.505 1.00 98.69 84 THR A C 1
ATOM 652 O O . THR A 1 84 ? -3.830 -4.133 10.031 1.00 98.69 84 THR A O 1
ATOM 655 N N . ARG A 1 85 ? -2.008 -4.579 11.270 1.00 98.44 85 ARG A N 1
ATOM 656 C CA . ARG A 1 85 ? -2.479 -5.854 11.833 1.00 98.44 85 ARG A CA 1
ATOM 657 C C . ARG A 1 85 ? -3.545 -5.654 12.908 1.00 98.44 85 ARG A C 1
ATOM 659 O O . ARG A 1 85 ? -4.375 -6.536 13.114 1.00 98.44 85 ARG A O 1
ATOM 666 N N . GLY A 1 86 ? -3.492 -4.521 13.606 1.00 97.75 86 GLY A N 1
ATOM 667 C CA . GLY A 1 86 ? -4.436 -4.169 14.657 1.00 97.75 86 GLY A CA 1
ATOM 668 C C . GLY A 1 86 ? -5.797 -3.760 14.103 1.00 97.75 86 GLY A C 1
ATOM 669 O O . GLY A 1 86 ? -6.105 -3.958 12.928 1.00 97.75 86 GLY A O 1
ATOM 670 N N . ASN A 1 87 ? -6.615 -3.171 14.972 1.00 97.31 87 ASN A N 1
ATOM 671 C CA . ASN A 1 87 ? -7.914 -2.601 14.608 1.00 97.31 87 ASN A CA 1
ATOM 672 C C . ASN A 1 87 ? -7.965 -1.074 14.805 1.00 97.31 87 ASN A C 1
ATOM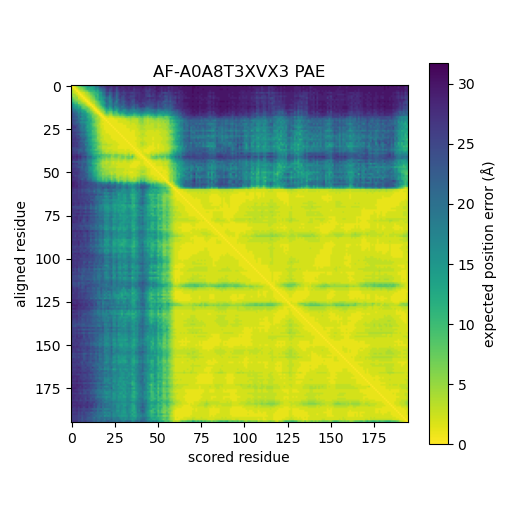 674 O O . ASN A 1 87 ? -9.032 -0.471 14.682 1.00 97.31 87 ASN A O 1
ATOM 678 N N . ASP A 1 88 ? -6.825 -0.469 15.145 1.00 96.75 88 ASP A N 1
ATOM 679 C CA . ASP A 1 88 ? -6.698 0.968 15.350 1.00 96.75 88 ASP A CA 1
ATOM 680 C C . ASP A 1 88 ? -6.650 1.684 14.005 1.00 96.75 88 ASP A C 1
ATOM 682 O O . ASP A 1 88 ? -5.922 1.293 13.093 1.00 96.75 88 ASP A O 1
ATOM 686 N N . VAL A 1 89 ? -7.439 2.745 13.894 1.00 98.44 89 VAL A N 1
ATOM 687 C CA . VAL A 1 89 ? -7.589 3.524 12.669 1.00 98.44 89 VAL A CA 1
ATOM 688 C C . VAL A 1 89 ? -7.171 4.957 12.952 1.00 98.44 89 VAL A C 1
ATOM 690 O O . VAL A 1 89 ? -7.614 5.556 13.932 1.00 98.44 89 VAL A O 1
ATOM 693 N N . ASP A 1 90 ? -6.332 5.491 12.074 1.00 98.12 90 ASP A N 1
ATOM 694 C CA . ASP A 1 90 ? -5.992 6.909 11.983 1.00 98.12 90 ASP A CA 1
ATOM 695 C C . ASP A 1 90 ? -6.243 7.429 10.559 1.00 98.12 90 ASP A C 1
ATOM 697 O O . ASP A 1 90 ? -6.770 6.716 9.702 1.00 98.12 90 ASP A O 1
ATOM 701 N N . ASP A 1 91 ? -5.859 8.676 10.304 1.00 98.25 91 ASP A N 1
ATOM 702 C CA . ASP A 1 91 ? -6.129 9.370 9.045 1.00 98.25 91 ASP A CA 1
ATOM 703 C C . ASP A 1 91 ? -5.403 8.791 7.815 1.00 98.25 91 ASP A C 1
ATOM 705 O O . ASP A 1 91 ? -5.812 9.064 6.684 1.00 98.25 91 ASP A O 1
ATOM 709 N N . ALA A 1 92 ? -4.350 7.992 8.011 1.00 98.31 92 ALA A N 1
ATOM 710 C CA . ALA A 1 92 ? -3.592 7.322 6.953 1.00 98.31 92 ALA A CA 1
ATOM 711 C C . ALA A 1 92 ? -4.036 5.873 6.721 1.00 98.31 92 ALA A C 1
ATOM 713 O O . ALA A 1 92 ? -3.641 5.251 5.732 1.00 98.31 92 ALA A O 1
ATOM 714 N N . THR A 1 93 ? -4.799 5.304 7.655 1.00 98.75 93 THR A N 1
ATOM 715 C CA . THR A 1 93 ? -5.177 3.893 7.626 1.00 98.75 93 THR A CA 1
ATOM 716 C C . THR A 1 93 ? -6.190 3.636 6.518 1.00 98.75 93 THR A C 1
ATOM 718 O O . THR A 1 93 ? -7.254 4.247 6.493 1.00 98.75 93 THR A O 1
ATOM 721 N N . ILE A 1 94 ? -5.876 2.686 5.638 1.00 98.50 94 ILE A N 1
ATOM 722 C CA . ILE A 1 94 ? -6.775 2.223 4.571 1.00 98.50 94 ILE A CA 1
ATOM 723 C C . ILE A 1 94 ? -7.256 0.788 4.784 1.00 98.50 94 ILE A C 1
ATOM 725 O O . ILE A 1 94 ? -8.137 0.337 4.071 1.00 98.50 94 ILE A O 1
ATOM 729 N N . GLY A 1 95 ? -6.683 0.059 5.744 1.00 98.50 95 GLY A N 1
ATOM 730 C CA . GLY A 1 95 ? -7.046 -1.324 6.025 1.00 98.50 95 GLY A CA 1
ATOM 731 C C . GLY A 1 95 ? -6.495 -1.802 7.364 1.00 98.50 95 GLY A C 1
ATOM 732 O O . GLY A 1 95 ? -5.363 -1.489 7.745 1.00 98.50 95 GLY A O 1
ATOM 733 N N . VAL A 1 96 ? -7.316 -2.570 8.072 1.00 98.75 96 VAL A N 1
ATOM 734 C CA . VAL A 1 96 ? -7.027 -3.154 9.388 1.00 98.75 96 VAL A CA 1
ATOM 735 C C . VAL A 1 96 ? -6.937 -4.675 9.298 1.00 98.75 96 VAL A C 1
ATOM 737 O O . VAL A 1 96 ? -7.256 -5.258 8.262 1.00 98.75 96 VAL A O 1
ATOM 740 N N . ARG A 1 97 ? -6.554 -5.347 10.391 1.00 98.44 97 ARG A N 1
ATOM 741 C CA . ARG A 1 97 ? -6.475 -6.819 10.459 1.00 98.44 97 ARG A CA 1
ATOM 742 C C . ARG A 1 97 ? -5.631 -7.418 9.326 1.00 98.44 97 ARG A C 1
ATOM 744 O O . ARG A 1 97 ? -5.952 -8.483 8.800 1.00 98.44 97 ARG A O 1
ATOM 751 N N . ALA A 1 98 ? -4.564 -6.723 8.936 1.00 98.69 98 ALA A N 1
ATOM 752 C CA . ALA A 1 98 ? -3.665 -7.176 7.889 1.00 98.69 98 ALA A CA 1
ATOM 753 C C . ALA A 1 98 ? -3.014 -8.522 8.256 1.00 98.69 98 ALA A C 1
ATOM 755 O O . ALA A 1 98 ? -2.548 -8.737 9.378 1.00 98.69 98 ALA A O 1
ATOM 756 N N . ASN A 1 99 ? -2.937 -9.437 7.292 1.00 98.69 99 ASN A N 1
ATOM 757 C CA . ASN A 1 99 ? -2.307 -10.742 7.484 1.00 98.69 99 ASN A CA 1
ATOM 758 C C . ASN A 1 99 ? -0.769 -10.679 7.501 1.00 98.69 99 ASN A C 1
ATOM 760 O O . ASN A 1 99 ? -0.136 -11.633 7.959 1.00 98.69 99 ASN A O 1
ATOM 764 N N . LYS A 1 100 ? -0.177 -9.570 7.046 1.00 98.56 100 LYS A N 1
ATOM 765 C CA . LYS A 1 100 ? 1.267 -9.309 7.004 1.00 98.56 100 LYS A CA 1
ATOM 766 C C . LYS A 1 100 ? 1.584 -7.901 7.508 1.00 98.56 100 LYS A C 1
ATOM 768 O O . LYS A 1 100 ? 0.786 -6.985 7.326 1.00 98.56 100 LYS A O 1
ATOM 773 N N . ALA A 1 101 ? 2.767 -7.753 8.084 1.00 98.31 101 ALA A N 1
ATOM 774 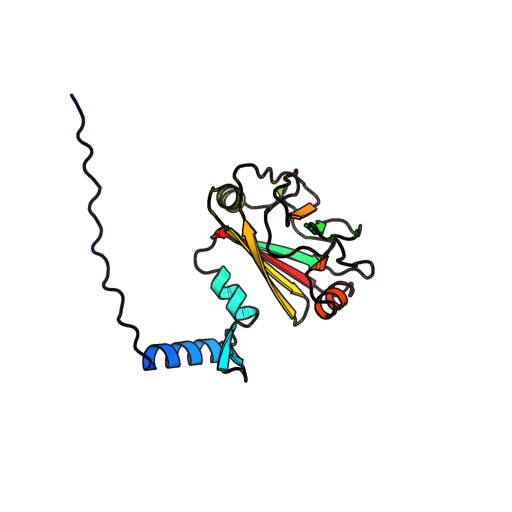C CA . ALA A 1 101 ? 3.476 -6.502 8.298 1.00 98.31 101 ALA A CA 1
ATOM 775 C C . ALA A 1 101 ? 4.848 -6.571 7.599 1.00 98.31 101 ALA A C 1
ATOM 777 O O . ALA A 1 101 ? 5.185 -7.583 6.977 1.00 98.31 101 ALA A O 1
ATOM 778 N N . CYS A 1 102 ? 5.657 -5.515 7.703 1.00 97.31 102 CYS A N 1
ATOM 779 C CA . CYS A 1 102 ? 6.976 -5.461 7.065 1.00 97.31 102 CYS A CA 1
ATOM 780 C C . CYS A 1 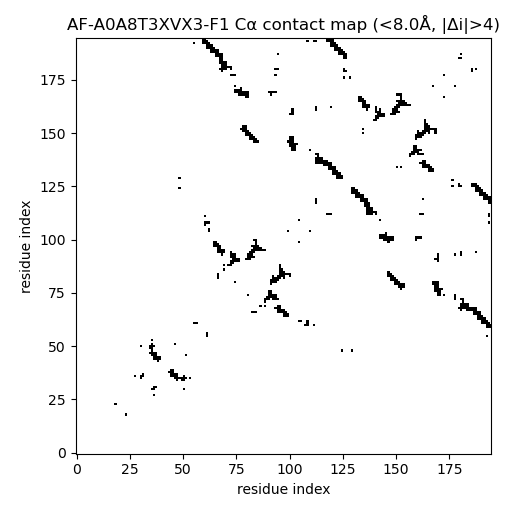102 ? 7.893 -6.632 7.445 1.00 97.31 102 CYS A C 1
ATOM 782 O O . CYS A 1 102 ? 8.579 -7.194 6.586 1.00 97.31 102 CYS A O 1
ATOM 784 N N . ALA A 1 103 ? 7.890 -7.021 8.724 1.00 97.56 103 ALA A N 1
ATOM 785 C CA . ALA A 1 103 ? 8.727 -8.106 9.228 1.00 97.56 103 ALA A CA 1
ATOM 786 C C . ALA A 1 103 ? 8.443 -9.460 8.544 1.00 97.56 103 ALA A C 1
ATOM 788 O O . ALA A 1 103 ? 9.357 -10.276 8.406 1.00 97.56 103 ALA A O 1
ATOM 789 N N . ASP A 1 104 ? 7.212 -9.673 8.067 1.00 98.06 104 ASP A N 1
ATOM 790 C CA . ASP A 1 104 ? 6.745 -10.935 7.480 1.00 98.06 104 ASP A CA 1
ATOM 791 C C . ASP A 1 104 ? 7.080 -11.094 5.999 1.00 98.06 104 ASP A C 1
ATOM 793 O O . ASP A 1 104 ? 6.798 -12.141 5.409 1.00 98.06 104 ASP A O 1
ATOM 797 N N . PHE A 1 105 ? 7.623 -10.056 5.361 1.00 97.94 105 PHE A N 1
ATOM 798 C CA . PHE A 1 105 ? 7.937 -10.148 3.945 1.00 97.94 105 PHE A CA 1
ATOM 799 C C . PHE A 1 105 ? 9.036 -11.187 3.679 1.00 97.94 105 PHE A C 1
ATOM 801 O O . PHE A 1 105 ? 10.020 -11.243 4.424 1.00 97.94 105 PHE A O 1
ATOM 808 N N . PRO A 1 106 ? 8.902 -11.984 2.604 1.00 96.62 106 PRO A N 1
ATOM 809 C CA . PRO A 1 106 ? 9.951 -12.882 2.144 1.00 96.62 106 PRO A CA 1
ATOM 810 C C . PRO A 1 106 ? 11.288 -12.160 1.926 1.00 96.62 106 PRO A C 1
ATOM 812 O O . PRO A 1 106 ? 11.334 -11.006 1.495 1.00 96.62 106 PRO A O 1
ATOM 815 N N . GLU A 1 107 ? 12.397 -12.841 2.218 1.00 95.50 107 GLU A N 1
ATOM 816 C CA . GLU A 1 107 ? 13.736 -12.239 2.155 1.00 95.50 107 GLU A CA 1
ATOM 817 C C . GLU A 1 107 ? 14.159 -11.837 0.734 1.00 95.50 107 GLU A C 1
ATOM 819 O O . GLU A 1 107 ? 14.892 -10.870 0.549 1.00 95.50 107 GLU A O 1
ATOM 824 N N . ASP A 1 108 ? 13.691 -12.542 -0.292 1.00 94.81 108 ASP A N 1
ATOM 825 C CA . ASP A 1 108 ? 13.871 -12.149 -1.691 1.00 94.81 108 ASP A CA 1
ATOM 826 C C . ASP A 1 108 ? 13.147 -10.837 -2.022 1.00 94.81 108 ASP A C 1
ATOM 828 O O . ASP A 1 108 ? 13.768 -9.951 -2.610 1.00 94.81 108 ASP A O 1
ATOM 832 N N . PHE A 1 109 ? 11.905 -10.657 -1.565 1.00 96.19 109 PHE A N 1
ATOM 833 C CA . PHE A 1 109 ? 11.180 -9.390 -1.692 1.00 96.19 109 PHE A CA 1
ATOM 834 C C . PHE A 1 109 ? 11.868 -8.257 -0.920 1.00 96.19 109 PHE A C 1
ATOM 836 O O . PHE A 1 109 ? 12.091 -7.182 -1.475 1.00 96.19 109 PHE A O 1
ATOM 843 N N . LYS A 1 110 ? 12.290 -8.502 0.331 1.00 97.44 110 LYS A N 1
ATOM 844 C CA . LYS A 1 110 ? 13.039 -7.515 1.131 1.00 97.44 110 LYS A CA 1
ATOM 845 C C . LYS A 1 110 ? 14.356 -7.105 0.471 1.00 97.44 110 LYS A C 1
ATOM 847 O O . LYS A 1 110 ? 14.745 -5.945 0.573 1.00 97.44 110 LYS A O 1
ATOM 852 N N . ARG A 1 111 ? 15.058 -8.022 -0.203 1.00 96.00 111 ARG A N 1
ATOM 853 C CA . ARG A 1 111 ? 16.249 -7.676 -0.998 1.00 96.00 111 ARG A CA 1
ATOM 854 C C . ARG A 1 111 ? 15.882 -6.856 -2.232 1.00 96.00 111 ARG A C 1
ATOM 856 O O . ARG A 1 111 ? 16.547 -5.863 -2.514 1.00 96.00 111 ARG A O 1
ATOM 863 N N . ALA A 1 112 ? 14.823 -7.241 -2.940 1.00 95.00 112 ALA A N 1
ATOM 864 C CA . ALA A 1 112 ? 14.383 -6.559 -4.151 1.00 95.00 112 ALA A CA 1
ATOM 865 C C . ALA A 1 112 ? 14.003 -5.095 -3.873 1.00 95.00 112 ALA A C 1
ATOM 867 O O . ALA A 1 112 ? 14.533 -4.195 -4.517 1.00 95.00 112 ALA A O 1
ATOM 868 N N . ILE A 1 113 ? 13.183 -4.841 -2.851 1.00 96.44 113 ILE A N 1
ATOM 869 C CA . ILE A 1 113 ? 12.720 -3.491 -2.482 1.00 96.44 113 ILE A CA 1
ATOM 870 C C . ILE A 1 113 ? 13.828 -2.593 -1.898 1.00 96.44 113 ILE A C 1
ATOM 872 O O . ILE A 1 113 ? 13.671 -1.379 -1.803 1.00 96.44 113 ILE A O 1
ATOM 876 N N . LYS A 1 114 ? 14.970 -3.174 -1.507 1.00 96.81 114 LYS A N 1
ATOM 877 C CA . LYS A 1 114 ? 16.176 -2.444 -1.080 1.00 96.81 114 LYS A CA 1
ATOM 878 C C . LYS A 1 114 ? 17.181 -2.225 -2.215 1.00 96.81 114 LYS A C 1
ATOM 880 O O . LYS A 1 114 ? 18.276 -1.722 -1.975 1.00 96.81 114 LYS A O 1
ATOM 885 N N . THR A 1 115 ? 16.845 -2.613 -3.442 1.00 91.81 115 THR A N 1
ATOM 886 C CA . THR A 1 115 ? 17.703 -2.372 -4.607 1.00 91.81 115 THR A CA 1
ATOM 887 C C . THR A 1 115 ? 17.536 -0.916 -5.062 1.00 91.81 115 THR A C 1
ATOM 889 O O . THR A 1 115 ? 16.398 -0.450 -5.150 1.00 91.81 115 THR A O 1
ATOM 892 N N . PRO A 1 116 ? 18.633 -0.177 -5.314 1.00 88.06 116 PRO A N 1
ATOM 893 C CA . PRO A 1 116 ? 18.547 1.186 -5.831 1.00 88.06 116 PRO A CA 1
ATOM 894 C C . PRO A 1 116 ? 17.901 1.212 -7.222 1.00 88.06 116 PRO A C 1
ATOM 896 O O . PRO A 1 116 ? 17.944 0.218 -7.946 1.00 88.06 116 PRO A O 1
ATOM 899 N N . ASP A 1 117 ? 17.315 2.356 -7.574 1.00 87.38 117 ASP A N 1
ATOM 900 C CA . ASP A 1 117 ? 16.718 2.641 -8.890 1.00 87.38 117 ASP A CA 1
ATOM 901 C C . ASP A 1 117 ? 15.581 1.695 -9.315 1.00 87.38 117 ASP A C 1
ATOM 903 O O . ASP A 1 117 ? 15.233 1.613 -10.493 1.00 87.38 117 ASP A O 1
ATOM 907 N N . LYS A 1 118 ? 14.981 0.993 -8.347 1.00 90.75 118 LYS A N 1
ATOM 908 C CA . LYS A 1 118 ? 13.782 0.179 -8.543 1.00 90.75 118 LYS A CA 1
ATOM 909 C C . LYS A 1 118 ? 12.520 0.919 -8.137 1.00 90.75 118 LYS A C 1
ATOM 911 O O . LYS A 1 118 ? 12.526 1.732 -7.208 1.00 90.75 118 LYS A O 1
ATOM 916 N N . ASN A 1 119 ? 11.426 0.553 -8.791 1.00 93.81 119 ASN A N 1
ATOM 917 C CA . ASN A 1 119 ? 10.104 1.050 -8.449 1.00 93.81 119 ASN A CA 1
ATOM 918 C C . ASN A 1 119 ? 9.281 -0.054 -7.797 1.00 93.81 119 ASN A C 1
ATOM 920 O O . ASN A 1 119 ? 9.346 -1.229 -8.173 1.00 93.81 119 ASN A O 1
ATOM 924 N N . LEU A 1 120 ? 8.475 0.353 -6.824 1.00 96.12 120 LEU A N 1
ATOM 925 C CA . LEU A 1 120 ? 7.418 -0.464 -6.273 1.00 96.12 120 LEU A CA 1
ATOM 926 C C . LEU A 1 120 ? 6.116 -0.094 -6.967 1.00 96.12 120 LEU A C 1
ATOM 928 O O . LEU A 1 120 ? 5.674 1.049 -6.903 1.00 96.12 120 LEU A O 1
ATOM 932 N N . GLU A 1 121 ? 5.492 -1.074 -7.595 1.00 95.88 121 GLU A N 1
ATOM 933 C CA . GLU A 1 121 ? 4.130 -0.955 -8.081 1.00 95.88 121 GLU A CA 1
ATOM 934 C C . GLU A 1 121 ? 3.169 -1.443 -7.011 1.00 95.88 121 GLU A C 1
ATOM 936 O O . GLU A 1 121 ? 3.361 -2.518 -6.429 1.00 95.88 121 GLU A O 1
ATOM 941 N N . ILE A 1 122 ? 2.124 -0.664 -6.767 1.00 96.88 122 ILE A N 1
ATOM 942 C CA . ILE A 1 122 ? 1.132 -0.937 -5.740 1.00 96.88 122 ILE A CA 1
ATOM 943 C C . ILE A 1 122 ? -0.229 -1.048 -6.399 1.00 96.88 122 ILE A C 1
ATOM 945 O O . ILE A 1 122 ? -0.662 -0.156 -7.123 1.00 96.88 122 ILE A O 1
ATOM 949 N N . VAL A 1 123 ? -0.915 -2.146 -6.105 1.00 96.56 123 VAL A N 1
ATOM 950 C CA . VAL A 1 123 ? -2.311 -2.365 -6.474 1.00 96.56 123 VAL A CA 1
ATOM 951 C C . VAL A 1 123 ? -3.109 -2.591 -5.204 1.00 96.56 123 VAL A C 1
ATOM 953 O O . VAL A 1 123 ? -2.726 -3.426 -4.386 1.00 96.56 123 VAL A O 1
ATOM 956 N N . ILE A 1 124 ? -4.209 -1.861 -5.042 1.00 97.25 124 ILE A N 1
ATOM 957 C CA . ILE A 1 124 ? -5.139 -2.012 -3.921 1.00 97.25 124 ILE A CA 1
ATOM 958 C C . ILE A 1 124 ? -6.518 -2.279 -4.512 1.00 97.25 124 ILE A C 1
ATOM 960 O O . ILE A 1 124 ? -7.020 -1.485 -5.301 1.00 97.25 124 ILE A O 1
ATOM 964 N N . GLU A 1 125 ? -7.109 -3.400 -4.128 1.00 96.56 125 GLU A N 1
ATOM 965 C CA . GLU A 1 125 ? -8.420 -3.870 -4.565 1.00 96.56 125 GLU A CA 1
ATOM 966 C C . GLU A 1 125 ? -9.344 -3.955 -3.347 1.00 96.56 125 GLU A C 1
ATOM 968 O O . GLU A 1 125 ? -8.963 -4.517 -2.312 1.00 96.56 125 GLU A O 1
ATOM 973 N N . ALA A 1 126 ? -10.539 -3.384 -3.470 1.00 95.19 126 ALA A N 1
ATOM 974 C CA . ALA A 1 126 ? -11.608 -3.462 -2.484 1.00 95.19 126 ALA A CA 1
ATOM 975 C C . ALA A 1 126 ? -12.937 -3.647 -3.226 1.00 95.19 126 ALA A C 1
ATOM 977 O O . ALA A 1 126 ? -13.344 -2.797 -4.022 1.00 95.19 126 ALA A O 1
ATOM 978 N N . ASP A 1 127 ? -13.587 -4.782 -2.972 1.00 88.50 127 ASP A N 1
ATOM 979 C CA . ASP A 1 127 ? -14.779 -5.239 -3.689 1.00 88.50 127 ASP A CA 1
ATOM 980 C C . ASP A 1 127 ? -14.574 -5.261 -5.217 1.00 88.50 127 ASP A C 1
ATOM 982 O O . ASP A 1 127 ? -13.750 -6.028 -5.709 1.00 88.50 127 ASP A O 1
ATOM 986 N N . ASP A 1 128 ? -15.323 -4.461 -5.975 1.00 85.25 128 ASP A N 1
ATOM 987 C CA . ASP A 1 128 ? -15.258 -4.357 -7.437 1.00 85.25 128 ASP A CA 1
ATOM 988 C C . ASP A 1 128 ? -14.413 -3.172 -7.940 1.00 85.25 128 ASP A C 1
ATOM 990 O O . ASP A 1 128 ? -14.334 -2.941 -9.147 1.00 85.25 128 ASP A O 1
ATOM 994 N N . GLU A 1 129 ? -13.756 -2.430 -7.042 1.00 90.31 129 GLU A N 1
ATOM 995 C CA . GLU A 1 129 ? -12.847 -1.345 -7.414 1.00 90.31 129 GLU A CA 1
ATOM 996 C C . GLU A 1 129 ? -11.381 -1.667 -7.142 1.00 90.31 129 GLU A C 1
ATOM 998 O O . GLU A 1 129 ? -11.006 -2.386 -6.213 1.00 90.31 129 GLU A O 1
ATOM 1003 N N . MET A 1 130 ? -10.532 -1.059 -7.965 1.00 91.81 130 MET A N 1
ATOM 1004 C CA . MET A 1 130 ? -9.093 -1.192 -7.882 1.00 91.81 130 MET A CA 1
ATOM 1005 C C . MET A 1 130 ? -8.426 0.147 -8.173 1.00 91.81 130 MET A C 1
ATOM 1007 O O . MET A 1 130 ? -8.792 0.851 -9.112 1.00 91.81 130 MET A O 1
ATOM 1011 N N . ILE A 1 131 ? -7.371 0.433 -7.419 1.00 93.88 131 ILE A N 1
ATOM 1012 C CA . ILE A 1 131 ? -6.432 1.515 -7.696 1.00 93.88 131 ILE A CA 1
ATOM 1013 C C . ILE A 1 131 ? -5.031 0.945 -7.913 1.00 93.88 131 ILE A C 1
ATOM 1015 O O . ILE A 1 131 ? -4.637 -0.041 -7.285 1.00 93.88 131 ILE A O 1
ATOM 1019 N N . ALA A 1 132 ? -4.273 1.586 -8.797 1.00 94.81 132 ALA A N 1
ATOM 1020 C CA . ALA A 1 132 ? -2.873 1.276 -9.053 1.00 94.81 132 ALA A CA 1
ATOM 1021 C C . ALA A 1 132 ? -2.047 2.562 -9.062 1.00 94.81 132 ALA A C 1
ATOM 1023 O O . ALA A 1 132 ? -2.516 3.596 -9.542 1.00 94.81 132 ALA A O 1
ATOM 1024 N N . PHE A 1 133 ? -0.839 2.504 -8.512 1.00 96.19 133 PHE A N 1
ATOM 1025 C CA . PHE A 1 133 ? 0.103 3.620 -8.486 1.00 96.19 133 PHE A CA 1
ATOM 1026 C C . PHE A 1 133 ? 1.521 3.123 -8.204 1.00 96.19 133 PHE A C 1
ATOM 1028 O O . PHE A 1 133 ? 1.706 1.986 -7.761 1.00 96.19 133 PHE A O 1
ATOM 1035 N N . SER A 1 134 ? 2.512 3.984 -8.426 1.00 96.62 134 SER A N 1
ATOM 1036 C CA . SER A 1 134 ? 3.915 3.647 -8.228 1.00 96.62 134 SER A CA 1
ATOM 1037 C C . SER A 1 134 ? 4.522 4.410 -7.042 1.00 96.62 134 SER A C 1
ATOM 1039 O O . SER A 1 134 ? 3.980 5.389 -6.512 1.00 96.62 134 SER A O 1
ATOM 1041 N N . ALA A 1 135 ? 5.655 3.903 -6.571 1.00 97.81 135 ALA A N 1
ATOM 1042 C CA . ALA A 1 135 ? 6.511 4.520 -5.570 1.00 97.81 135 ALA A CA 1
ATOM 1043 C C . ALA A 1 135 ? 7.957 4.043 -5.763 1.00 97.81 135 ALA A C 1
ATOM 1045 O O . ALA A 1 135 ? 8.222 3.115 -6.528 1.00 97.81 135 ALA A O 1
ATOM 1046 N N . TYR A 1 136 ? 8.895 4.640 -5.039 1.00 97.44 136 TYR A N 1
ATOM 1047 C CA . TYR A 1 136 ? 10.311 4.308 -5.131 1.00 97.44 136 TYR A CA 1
ATOM 1048 C C . TYR A 1 136 ? 10.748 3.336 -4.034 1.00 97.44 136 TYR A C 1
ATOM 1050 O O . TYR A 1 136 ? 10.403 3.474 -2.853 1.00 97.44 136 TYR A O 1
ATOM 1058 N N . CYS A 1 137 ? 11.556 2.361 -4.445 1.00 97.00 137 CYS A N 1
ATOM 1059 C CA . CYS A 1 137 ? 12.332 1.509 -3.555 1.00 97.00 137 CYS A CA 1
ATOM 1060 C C . CYS A 1 137 ? 13.516 2.285 -2.959 1.00 97.00 137 CYS A C 1
ATOM 1062 O O . CYS A 1 137 ? 13.922 3.329 -3.469 1.00 97.00 137 CYS A O 1
ATOM 1064 N N . SER A 1 138 ? 14.096 1.782 -1.866 1.00 97.00 138 SER A N 1
ATOM 1065 C CA . SER A 1 138 ? 15.281 2.413 -1.279 1.00 97.00 138 SER A CA 1
ATOM 1066 C C . SER A 1 138 ? 16.138 1.427 -0.481 1.00 97.00 138 SER A C 1
ATOM 1068 O O . SER A 1 138 ? 15.611 0.693 0.361 1.00 97.00 138 SER A O 1
ATOM 1070 N N . PRO A 1 139 ? 17.477 1.453 -0.643 1.00 97.38 139 PRO A N 1
ATOM 1071 C CA . PRO A 1 139 ? 18.395 0.679 0.194 1.00 97.38 139 PRO A CA 1
ATOM 1072 C C . PRO A 1 139 ? 18.293 0.990 1.693 1.00 97.38 139 PRO A C 1
ATOM 1074 O O . PRO A 1 139 ? 18.684 0.167 2.519 1.00 97.38 139 PRO A O 1
ATOM 1077 N N . ALA A 1 140 ? 17.769 2.167 2.054 1.00 97.62 140 ALA A N 1
ATOM 1078 C CA . ALA A 1 140 ? 17.629 2.606 3.439 1.00 97.62 140 ALA A CA 1
ATOM 1079 C C . ALA A 1 140 ? 16.384 2.038 4.149 1.00 97.62 140 ALA A C 1
ATOM 1081 O O . ALA A 1 140 ? 16.248 2.212 5.362 1.00 97.62 140 ALA A O 1
ATOM 1082 N N . LEU A 1 141 ? 15.481 1.351 3.434 1.00 98.06 141 LEU A N 1
ATOM 1083 C CA . LEU A 1 141 ? 14.294 0.742 4.038 1.00 98.06 141 LEU A CA 1
ATOM 1084 C C . LEU A 1 141 ? 14.696 -0.302 5.084 1.00 98.06 141 LEU A C 1
ATOM 1086 O O . LEU A 1 141 ? 15.530 -1.181 4.843 1.00 98.06 141 LEU A O 1
ATOM 1090 N N . LYS A 1 142 ? 14.069 -0.240 6.259 1.00 97.75 142 LYS A N 1
ATOM 1091 C CA . LYS A 1 142 ? 14.375 -1.153 7.367 1.00 97.75 142 LYS A CA 1
ATOM 1092 C C . LYS A 1 142 ? 13.575 -2.445 7.260 1.00 97.75 142 LYS A C 1
ATOM 1094 O O . LYS A 1 142 ? 14.186 -3.515 7.233 1.00 97.75 142 LYS A O 1
ATOM 1099 N N . LEU A 1 143 ? 12.255 -2.323 7.082 1.00 97.56 143 LEU A N 1
ATOM 1100 C CA . LEU A 1 143 ? 11.292 -3.424 6.946 1.00 97.56 143 LEU A CA 1
ATOM 1101 C C . LEU A 1 143 ? 11.227 -4.332 8.188 1.00 97.56 143 LEU A C 1
ATOM 1103 O O . LEU A 1 143 ? 11.262 -5.557 8.068 1.00 97.56 143 LEU A O 1
ATOM 1107 N N . ILE A 1 144 ? 11.181 -3.731 9.379 1.00 97.94 144 ILE A N 1
ATOM 1108 C CA . ILE A 1 144 ? 11.268 -4.463 10.657 1.00 97.94 144 ILE A CA 1
ATOM 1109 C C . ILE A 1 144 ? 10.025 -4.327 11.541 1.00 97.94 144 ILE A C 1
ATOM 1111 O O . ILE A 1 144 ? 9.903 -5.073 12.510 1.00 97.94 144 ILE A O 1
ATOM 1115 N N . ASP A 1 145 ? 9.097 -3.416 11.228 1.00 98.44 145 ASP A N 1
ATOM 1116 C CA . ASP A 1 145 ? 7.850 -3.288 11.986 1.00 98.44 145 ASP A CA 1
ATOM 1117 C C . ASP A 1 145 ? 6.993 -4.559 11.842 1.00 98.44 145 ASP A C 1
ATOM 1119 O O . ASP A 1 145 ? 6.788 -5.089 10.744 1.00 98.44 145 ASP A O 1
ATOM 1123 N N . SER A 1 146 ? 6.518 -5.070 12.976 1.00 98.31 146 SER A N 1
ATOM 1124 C CA . SER A 1 146 ? 5.752 -6.313 13.073 1.00 98.31 146 SER A CA 1
ATOM 1125 C C . SER A 1 146 ? 4.237 -6.115 13.015 1.00 98.31 146 SER A C 1
ATOM 1127 O O . SER A 1 146 ? 3.505 -7.101 12.986 1.00 98.31 146 SER A O 1
ATOM 1129 N N . ASN A 1 147 ? 3.755 -4.871 12.975 1.00 98.38 147 ASN A N 1
ATOM 1130 C CA . ASN A 1 147 ? 2.338 -4.515 13.048 1.00 98.38 147 ASN A CA 1
ATOM 1131 C C . ASN A 1 147 ? 1.844 -3.658 11.878 1.00 98.38 147 ASN A C 1
ATOM 1133 O O . ASN A 1 147 ? 0.646 -3.668 11.600 1.00 98.38 147 ASN A O 1
ATOM 1137 N N . HIS A 1 148 ? 2.722 -2.922 11.201 1.00 98.56 148 HIS A N 1
ATOM 1138 C CA . HIS A 1 148 ? 2.339 -1.904 10.230 1.00 98.56 148 HIS A CA 1
ATOM 1139 C C . HIS A 1 148 ? 3.109 -2.014 8.919 1.00 98.56 148 HIS A C 1
ATOM 1141 O O . HIS A 1 148 ? 4.226 -2.525 8.863 1.00 98.56 148 HIS A O 1
ATOM 1147 N N . ILE A 1 149 ? 2.490 -1.464 7.877 1.00 98.62 149 ILE A N 1
ATOM 1148 C CA . ILE A 1 149 ? 3.081 -1.187 6.568 1.00 98.62 149 ILE A CA 1
ATOM 1149 C C . ILE A 1 149 ? 2.689 0.243 6.202 1.00 98.62 149 ILE A C 1
ATOM 1151 O O . ILE A 1 149 ? 1.511 0.591 6.312 1.00 98.62 149 ILE A O 1
ATOM 1155 N N . SER A 1 150 ? 3.642 1.059 5.755 1.00 98.62 150 SER A N 1
ATOM 1156 C CA . SER A 1 150 ? 3.363 2.390 5.215 1.00 98.62 150 SER A CA 1
ATOM 1157 C C . SER A 1 150 ? 4.024 2.647 3.868 1.00 98.62 150 SER A C 1
ATOM 1159 O O . SER A 1 150 ? 5.170 2.268 3.627 1.00 98.62 150 SER A O 1
ATOM 1161 N N . ILE A 1 151 ? 3.293 3.339 3.001 1.00 98.69 151 ILE A N 1
ATOM 1162 C CA . ILE A 1 151 ? 3.775 3.860 1.724 1.00 98.69 151 ILE A CA 1
ATOM 1163 C C . ILE A 1 151 ? 3.746 5.378 1.834 1.00 98.69 151 ILE A C 1
ATOM 1165 O O . ILE A 1 151 ? 2.684 5.957 2.072 1.00 98.69 151 ILE A O 1
ATOM 1169 N N . ASN A 1 152 ? 4.908 6.010 1.706 1.00 98.50 152 ASN A N 1
ATOM 1170 C CA . ASN A 1 152 ? 5.066 7.434 1.960 1.00 98.50 152 ASN A CA 1
ATOM 1171 C C . ASN A 1 152 ? 5.153 8.199 0.632 1.00 98.50 152 ASN A C 1
ATOM 1173 O O . ASN A 1 152 ? 5.869 7.808 -0.286 1.00 98.50 152 ASN A O 1
ATOM 1177 N N . LYS A 1 153 ? 4.439 9.321 0.542 1.00 98.00 153 LYS A N 1
ATOM 1178 C CA . LYS A 1 153 ? 4.528 10.295 -0.559 1.00 98.00 153 LYS A CA 1
ATOM 1179 C C . LYS A 1 153 ? 5.810 11.130 -0.476 1.00 98.00 153 LYS A C 1
ATOM 1181 O O . LYS A 1 153 ? 6.262 11.689 -1.468 1.00 98.00 153 LYS A O 1
ATOM 1186 N N . THR A 1 154 ? 6.411 11.198 0.709 1.00 97.62 154 THR A N 1
ATOM 1187 C CA . THR A 1 154 ? 7.714 11.826 0.965 1.00 97.62 154 THR A CA 1
ATOM 1188 C C . THR A 1 154 ? 8.839 10.787 0.980 1.00 97.62 154 THR A C 1
ATOM 1190 O O . THR A 1 154 ? 8.596 9.587 0.854 1.00 97.62 154 THR A O 1
ATOM 1193 N N . ASP A 1 155 ? 10.076 11.246 1.160 1.00 96.94 155 ASP A N 1
ATOM 1194 C CA . ASP A 1 155 ? 11.289 10.435 1.315 1.00 96.94 155 ASP A CA 1
ATOM 1195 C C . ASP A 1 155 ? 11.560 9.983 2.764 1.00 96.94 155 ASP A C 1
ATOM 1197 O O . ASP A 1 155 ? 12.592 9.373 3.050 1.00 96.94 155 ASP A O 1
ATOM 1201 N N . LEU A 1 156 ? 10.634 10.250 3.690 1.00 97.62 156 LEU A N 1
ATOM 1202 C CA . LEU A 1 156 ? 10.785 9.872 5.093 1.00 97.62 156 LEU A CA 1
ATOM 1203 C C . LEU A 1 156 ? 10.698 8.351 5.257 1.00 97.62 156 LEU A C 1
ATOM 1205 O O . LEU A 1 156 ? 9.745 7.720 4.801 1.00 97.62 156 LEU A O 1
ATOM 1209 N N . ILE A 1 157 ? 11.668 7.770 5.965 1.00 98.25 157 ILE A N 1
ATOM 1210 C CA . ILE A 1 157 ? 11.750 6.329 6.226 1.00 98.25 157 ILE A CA 1
ATOM 1211 C C . ILE A 1 157 ? 11.704 6.069 7.728 1.00 98.25 157 ILE A C 1
ATOM 1213 O O . ILE A 1 157 ? 12.477 6.640 8.499 1.00 98.25 157 ILE A O 1
ATOM 1217 N N . ASP A 1 158 ? 10.853 5.130 8.123 1.00 97.44 158 ASP A N 1
ATOM 1218 C CA . ASP A 1 158 ? 10.858 4.519 9.443 1.00 97.44 158 ASP A CA 1
ATOM 1219 C C . ASP A 1 158 ? 10.830 2.980 9.345 1.00 97.44 158 ASP A C 1
ATOM 1221 O O . ASP A 1 158 ? 11.134 2.385 8.308 1.00 97.44 158 ASP A O 1
ATOM 1225 N N . ASP A 1 159 ? 10.534 2.317 10.460 1.00 98.19 159 ASP A N 1
ATOM 1226 C CA . ASP A 1 159 ? 10.578 0.860 10.576 1.00 98.19 159 ASP A CA 1
ATOM 1227 C C . ASP A 1 159 ? 9.461 0.149 9.781 1.00 98.19 159 ASP A C 1
ATOM 1229 O O . ASP A 1 159 ? 9.629 -1.023 9.417 1.00 98.19 159 ASP A O 1
ATOM 1233 N N . LYS A 1 160 ? 8.356 0.858 9.490 1.00 98.06 160 LYS A N 1
ATOM 1234 C CA . LYS A 1 160 ? 7.168 0.369 8.766 1.00 98.06 160 LYS A CA 1
ATOM 1235 C C . LYS A 1 160 ? 7.102 0.840 7.309 1.00 98.06 160 LYS A C 1
ATOM 1237 O O . LYS A 1 160 ? 6.272 0.328 6.560 1.00 98.06 160 LYS A O 1
ATOM 1242 N N . THR A 1 161 ? 7.968 1.759 6.885 1.00 98.44 161 THR A N 1
ATOM 1243 C CA . THR A 1 161 ? 8.027 2.215 5.490 1.00 98.44 161 THR A CA 1
ATOM 1244 C C . THR A 1 161 ? 8.434 1.084 4.545 1.00 98.44 161 THR A C 1
ATOM 1246 O O . THR A 1 161 ? 9.470 0.447 4.742 1.00 98.44 161 THR A O 1
ATOM 1249 N N . VAL A 1 162 ? 7.646 0.875 3.485 1.00 98.00 162 VAL A N 1
ATOM 1250 C CA . VAL A 1 162 ? 7.947 -0.063 2.387 1.00 98.00 162 VAL A CA 1
ATOM 1251 C C . VAL A 1 162 ? 8.278 0.648 1.082 1.00 98.00 162 VAL A C 1
ATOM 1253 O O . VAL A 1 162 ? 8.996 0.100 0.261 1.00 98.00 162 VAL A O 1
ATOM 1256 N N . ALA A 1 163 ? 7.812 1.877 0.890 1.00 97.75 163 ALA A N 1
ATOM 1257 C CA . ALA A 1 163 ? 8.190 2.694 -0.253 1.00 97.75 163 ALA A CA 1
ATOM 1258 C C . ALA A 1 163 ? 8.084 4.178 0.084 1.00 97.75 163 ALA A C 1
ATOM 1260 O O . ALA A 1 163 ? 7.374 4.568 1.017 1.00 97.75 163 ALA A O 1
ATOM 1261 N N . ILE A 1 164 ? 8.800 4.980 -0.692 1.00 98.31 164 ILE A N 1
ATOM 1262 C CA . ILE A 1 164 ? 8.885 6.432 -0.559 1.00 98.31 164 ILE A CA 1
ATOM 1263 C C . ILE A 1 164 ? 8.566 7.112 -1.889 1.00 98.31 164 ILE A C 1
ATOM 1265 O O . ILE A 1 164 ? 8.557 6.454 -2.926 1.00 98.31 164 ILE A O 1
ATOM 1269 N N . VAL A 1 165 ? 8.336 8.427 -1.867 1.00 97.75 165 VAL A N 1
ATOM 1270 C CA . VAL A 1 165 ? 8.069 9.234 -3.074 1.00 97.75 165 VAL A CA 1
ATOM 1271 C C . VAL A 1 165 ? 6.941 8.614 -3.918 1.00 97.75 165 VAL A C 1
ATOM 1273 O O . VAL A 1 165 ? 7.048 8.439 -5.127 1.00 97.75 165 VAL A O 1
ATOM 1276 N N . SER A 1 166 ? 5.871 8.184 -3.249 1.00 98.19 166 SER A N 1
ATOM 1277 C CA . SER A 1 166 ? 4.712 7.584 -3.909 1.00 98.19 166 SER A CA 1
ATOM 1278 C C . SER A 1 166 ? 3.869 8.613 -4.658 1.00 98.19 166 SER A C 1
ATOM 1280 O O . SER A 1 166 ? 3.676 9.727 -4.175 1.00 98.19 166 SER A O 1
ATOM 1282 N N . ASP A 1 167 ? 3.275 8.209 -5.782 1.00 97.81 167 ASP A N 1
ATOM 1283 C CA . ASP A 1 167 ? 2.333 9.044 -6.538 1.00 97.81 167 ASP A CA 1
ATOM 1284 C C . ASP A 1 167 ? 1.084 9.416 -5.718 1.00 97.81 167 ASP A C 1
ATOM 1286 O O . ASP A 1 167 ? 0.461 10.455 -5.955 1.00 97.81 167 ASP A O 1
ATOM 1290 N N . LYS A 1 168 ? 0.707 8.564 -4.752 1.00 98.12 168 LYS A N 1
ATOM 1291 C CA . LYS A 1 168 ? -0.520 8.695 -3.959 1.00 98.12 168 LYS A CA 1
ATOM 1292 C C . LYS A 1 168 ? -0.257 8.609 -2.455 1.00 98.12 168 LYS A C 1
ATOM 1294 O O . LYS A 1 168 ? 0.482 7.761 -1.966 1.00 98.12 168 LYS A O 1
ATOM 1299 N N . ALA A 1 169 ? -0.945 9.466 -1.711 1.00 98.06 169 ALA A N 1
ATOM 1300 C CA . ALA A 1 169 ? -1.206 9.345 -0.283 1.00 98.06 169 ALA A CA 1
ATOM 1301 C C . ALA A 1 169 ? -2.686 8.997 -0.046 1.00 98.06 169 ALA A C 1
ATOM 1303 O O . ALA A 1 169 ? -3.484 8.958 -0.984 1.00 98.06 169 ALA A O 1
ATOM 1304 N N . ALA A 1 170 ? -3.078 8.786 1.214 1.00 98.19 170 ALA A N 1
ATOM 1305 C CA . ALA A 1 170 ? -4.462 8.461 1.555 1.00 98.19 170 ALA A CA 1
ATOM 1306 C C . ALA A 1 170 ? -5.459 9.526 1.056 1.00 98.19 170 ALA A C 1
ATOM 1308 O O . ALA A 1 170 ? -6.544 9.186 0.594 1.00 98.19 170 ALA A O 1
ATOM 1309 N N . THR A 1 171 ? -5.077 10.807 1.069 1.00 98.06 171 THR A N 1
ATOM 1310 C CA . THR A 1 171 ? -5.931 11.888 0.557 1.00 98.06 171 THR A CA 1
ATOM 1311 C C . THR A 1 171 ? -6.172 11.848 -0.958 1.00 98.06 171 THR A C 1
ATOM 1313 O O . THR A 1 171 ? -7.146 12.452 -1.407 1.00 98.06 171 THR A O 1
ATOM 1316 N N . ASP A 1 172 ? -5.303 11.183 -1.727 1.00 98.31 172 ASP A N 1
ATOM 1317 C CA . ASP A 1 172 ? -5.370 11.095 -3.196 1.00 98.31 172 ASP A CA 1
ATOM 1318 C C . ASP A 1 172 ? -6.216 9.900 -3.676 1.00 98.31 172 ASP A C 1
ATOM 1320 O O . ASP A 1 172 ? -6.242 9.590 -4.874 1.00 98.31 172 ASP A O 1
ATOM 1324 N N . LEU A 1 173 ? -6.843 9.186 -2.735 1.00 97.50 173 LEU A N 1
ATOM 1325 C CA . LEU A 1 173 ? -7.798 8.125 -3.019 1.00 97.50 173 LEU A CA 1
ATOM 1326 C C . LEU A 1 173 ? -9.175 8.731 -3.294 1.00 97.50 173 LEU A C 1
ATOM 1328 O O . LEU A 1 173 ? -9.636 9.614 -2.559 1.00 97.50 173 LEU A O 1
ATOM 1332 N N . ASP A 1 174 ? -9.830 8.237 -4.343 1.00 95.81 174 ASP A N 1
ATOM 1333 C CA . ASP A 1 174 ? -11.177 8.666 -4.708 1.00 95.81 174 ASP A CA 1
ATOM 1334 C C . ASP A 1 174 ? -12.163 8.344 -3.583 1.00 95.81 174 ASP A C 1
ATOM 1336 O O . ASP A 1 174 ? -12.046 7.333 -2.888 1.00 95.81 174 ASP A O 1
ATOM 1340 N N . ARG A 1 175 ? -13.137 9.233 -3.365 1.00 96.12 175 ARG A N 1
ATOM 1341 C CA . ARG A 1 175 ? -14.024 9.122 -2.198 1.00 96.12 175 ARG A CA 1
ATOM 1342 C C . ARG A 1 175 ? -14.917 7.890 -2.268 1.00 96.12 175 ARG A C 1
ATOM 1344 O O . ARG A 1 175 ? -15.117 7.265 -1.233 1.00 96.12 175 ARG A O 1
ATOM 1351 N N . ASP A 1 176 ? -15.339 7.498 -3.465 1.00 95.31 176 ASP A N 1
ATOM 1352 C CA . ASP A 1 176 ? -16.116 6.275 -3.684 1.00 95.31 176 ASP A CA 1
ATOM 1353 C C . ASP A 1 176 ? -15.315 5.027 -3.276 1.00 95.31 176 ASP A C 1
ATOM 1355 O O . ASP A 1 176 ? -15.826 4.184 -2.537 1.00 95.31 176 ASP A O 1
ATOM 1359 N N . PHE A 1 177 ? -14.020 4.977 -3.615 1.00 96.94 177 PHE A N 1
ATOM 1360 C CA . PHE A 1 177 ? -13.120 3.910 -3.169 1.00 96.94 177 PHE A CA 1
ATOM 1361 C C . PHE A 1 177 ? -12.994 3.882 -1.642 1.00 96.94 177 PHE A C 1
ATOM 1363 O O . PHE A 1 177 ? -13.082 2.824 -1.021 1.00 96.94 177 PHE A O 1
ATOM 1370 N N . VAL A 1 178 ? -12.828 5.050 -1.009 1.00 97.94 178 VAL A N 1
ATOM 1371 C CA . VAL A 1 178 ? -12.724 5.162 0.456 1.00 97.94 178 VAL A CA 1
ATOM 1372 C C . VAL A 1 178 ? -13.997 4.687 1.161 1.00 97.94 178 VAL A C 1
ATOM 1374 O O . VAL A 1 178 ? -13.893 4.061 2.216 1.00 97.94 178 VAL A O 1
ATOM 1377 N N . GLU A 1 179 ? -15.187 4.930 0.603 1.00 97.25 179 GLU A N 1
ATOM 1378 C CA . GLU A 1 179 ? -16.435 4.414 1.180 1.00 97.25 179 GLU A CA 1
ATOM 1379 C C . GLU A 1 179 ? -16.468 2.879 1.210 1.00 97.25 179 GLU A C 1
ATOM 1381 O O . GLU A 1 179 ? -16.926 2.308 2.201 1.00 97.25 179 GLU A O 1
ATOM 1386 N N . LYS A 1 180 ? -15.903 2.193 0.207 1.00 96.75 180 LYS A N 1
ATOM 1387 C CA . LYS A 1 180 ? -15.790 0.720 0.219 1.00 96.75 180 LYS A CA 1
ATOM 1388 C C . LYS A 1 180 ? -14.896 0.221 1.349 1.00 96.75 180 LYS A C 1
ATOM 1390 O O . LYS A 1 180 ? -15.238 -0.733 2.045 1.00 96.75 180 LYS A O 1
ATOM 1395 N N . LEU A 1 181 ? -13.797 0.929 1.620 1.00 98.12 181 LEU A N 1
ATOM 1396 C CA . LEU A 1 181 ? -12.892 0.601 2.730 1.00 98.12 181 LEU A CA 1
ATOM 1397 C C . LEU A 1 181 ? -13.572 0.714 4.105 1.00 98.12 181 LEU A C 1
ATOM 1399 O O . LEU A 1 181 ? -13.062 0.167 5.084 1.00 98.12 181 LEU A O 1
ATOM 1403 N N . LYS A 1 182 ? -14.711 1.407 4.220 1.00 98.12 182 LYS A N 1
ATOM 1404 C CA . LYS A 1 182 ? -15.441 1.518 5.489 1.00 98.12 182 LYS A CA 1
ATOM 1405 C C . LYS A 1 182 ? -16.271 0.284 5.828 1.00 98.12 182 LYS A C 1
ATOM 1407 O O . LYS A 1 182 ? -16.591 0.102 7.005 1.00 98.12 182 LYS A O 1
ATOM 1412 N N . ASP A 1 183 ? -16.606 -0.573 4.864 1.00 97.12 183 ASP A N 1
ATOM 1413 C CA . ASP A 1 183 ? -17.356 -1.795 5.159 1.00 97.12 183 ASP A CA 1
ATOM 1414 C C . ASP A 1 183 ? -16.455 -2.802 5.904 1.00 97.12 183 ASP A C 1
ATOM 1416 O O . ASP A 1 183 ? -15.451 -3.265 5.357 1.00 97.12 183 ASP A O 1
ATOM 1420 N N . PRO A 1 184 ? -16.781 -3.196 7.152 1.00 95.62 184 PRO A N 1
ATOM 1421 C CA . PRO A 1 184 ? -15.999 -4.180 7.903 1.00 95.62 184 PRO A CA 1
ATOM 1422 C C . PRO A 1 184 ? -15.957 -5.577 7.263 1.00 95.62 184 PRO A C 1
ATOM 1424 O O . PRO A 1 184 ? -15.110 -6.392 7.658 1.00 95.62 184 PRO A O 1
ATOM 1427 N N . ASN A 1 185 ? -16.863 -5.866 6.324 1.00 94.88 185 ASN A N 1
ATOM 1428 C CA . ASN A 1 185 ? -16.878 -7.097 5.540 1.00 94.88 185 ASN A CA 1
ATOM 1429 C C . ASN A 1 185 ? -16.053 -6.989 4.255 1.00 94.88 185 ASN A C 1
ATOM 1431 O O . ASN A 1 185 ? -15.697 -8.030 3.699 1.00 94.88 185 ASN A O 1
ATOM 1435 N N . SER A 1 186 ? -15.707 -5.772 3.819 1.00 95.31 186 SER A N 1
ATOM 1436 C CA . SER A 1 186 ? -14.883 -5.574 2.631 1.00 95.31 186 SER A CA 1
ATOM 1437 C C . SER A 1 186 ? -13.497 -6.163 2.868 1.00 95.31 186 SER A C 1
ATOM 1439 O O . SER A 1 186 ? -12.823 -5.910 3.881 1.00 95.31 186 SER A O 1
ATOM 1441 N N . LYS A 1 187 ? -13.091 -7.024 1.937 1.00 97.69 187 LYS A N 1
ATOM 1442 C CA . LYS A 1 187 ? -11.768 -7.636 1.911 1.00 97.69 187 LYS A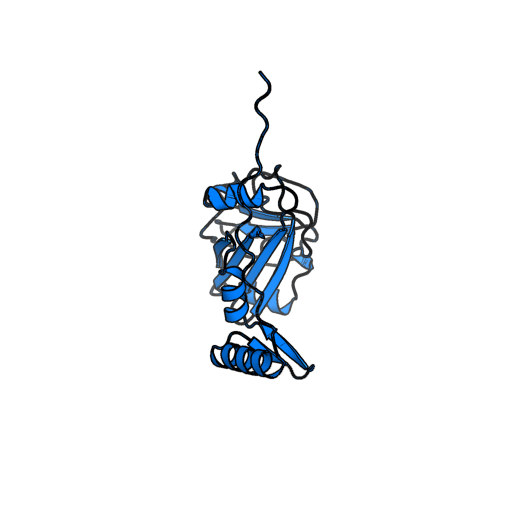 CA 1
ATOM 1443 C C . LYS A 1 187 ? -10.881 -6.770 1.034 1.00 97.69 187 LYS A C 1
ATOM 1445 O O . LYS A 1 187 ? -11.116 -6.658 -0.163 1.00 97.69 187 LYS A O 1
ATOM 1450 N N . ILE A 1 188 ? -9.825 -6.234 1.631 1.00 98.38 188 ILE A N 1
ATOM 1451 C C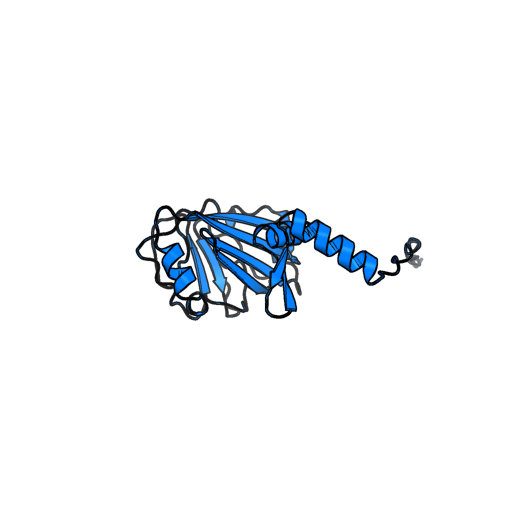A . ILE A 1 188 ? -8.875 -5.367 0.945 1.00 98.38 188 ILE A CA 1
ATOM 1452 C C . ILE A 1 188 ? -7.662 -6.205 0.573 1.00 98.38 188 ILE A C 1
ATOM 1454 O O . ILE A 1 188 ? -6.977 -6.751 1.444 1.00 98.38 188 ILE A O 1
ATOM 1458 N N . LYS A 1 189 ? -7.386 -6.317 -0.720 1.00 98.19 189 LYS A N 1
ATOM 1459 C CA . LYS A 1 189 ? -6.205 -7.002 -1.236 1.00 98.19 189 LYS A CA 1
ATOM 1460 C C . LYS A 1 189 ? -5.200 -5.967 -1.718 1.00 98.19 189 LYS A C 1
ATOM 1462 O O . LYS A 1 189 ? -5.518 -5.130 -2.552 1.00 98.19 189 LYS A O 1
ATOM 1467 N N . VAL A 1 190 ? -3.974 -6.050 -1.211 1.00 98.06 190 VAL A N 1
ATOM 1468 C CA . VAL A 1 190 ? -2.861 -5.194 -1.626 1.00 98.06 190 VAL A CA 1
ATOM 1469 C C . VAL A 1 190 ? -1.758 -6.051 -2.218 1.00 98.06 190 VAL A C 1
ATOM 1471 O O . VAL A 1 190 ? -1.283 -6.984 -1.574 1.00 98.06 190 VAL A O 1
ATOM 1474 N N . VAL A 1 191 ? -1.340 -5.734 -3.438 1.00 96.75 191 VAL A N 1
ATOM 1475 C CA . VAL A 1 191 ? -0.209 -6.378 -4.108 1.00 96.75 191 VAL A CA 1
ATOM 1476 C C . VAL A 1 191 ? 0.901 -5.352 -4.260 1.00 96.75 191 VAL A C 1
ATOM 1478 O O . VAL A 1 191 ? 0.683 -4.278 -4.815 1.00 96.75 191 VAL A O 1
ATOM 1481 N N . LEU A 1 192 ? 2.085 -5.695 -3.758 1.00 96.62 192 LEU A N 1
ATOM 1482 C CA . LEU A 1 192 ? 3.304 -4.908 -3.917 1.00 96.62 192 LEU A CA 1
ATOM 1483 C C . LEU A 1 192 ? 4.236 -5.674 -4.855 1.00 96.62 192 LEU A C 1
ATOM 1485 O O . LEU A 1 192 ? 4.600 -6.808 -4.540 1.00 96.62 192 LEU A O 1
ATOM 1489 N N . GLY A 1 193 ? 4.612 -5.087 -5.989 1.00 94.44 193 GLY A N 1
ATOM 1490 C CA . GLY A 1 193 ? 5.481 -5.708 -6.991 1.00 94.44 193 GLY A CA 1
ATOM 1491 C C . GLY A 1 193 ? 6.719 -4.864 -7.269 1.00 94.44 193 GLY A C 1
ATOM 1492 O O . GLY A 1 193 ? 6.599 -3.679 -7.560 1.00 94.44 193 GLY A O 1
ATOM 1493 N N . VAL A 1 194 ? 7.909 -5.460 -7.179 1.00 93.44 194 VAL A N 1
ATOM 1494 C CA . VAL A 1 194 ? 9.177 -4.755 -7.422 1.00 93.44 194 VAL A CA 1
ATOM 1495 C C . VAL A 1 194 ? 9.608 -4.907 -8.882 1.00 93.44 194 VAL A C 1
ATOM 1497 O O . VAL A 1 194 ? 9.895 -6.025 -9.317 1.00 93.44 194 VAL A O 1
ATOM 1500 N N . LYS A 1 195 ? 9.716 -3.791 -9.610 1.00 84.56 195 LYS A N 1
ATOM 1501 C CA . LYS A 1 195 ? 10.264 -3.733 -10.975 1.00 84.56 195 LYS A CA 1
ATOM 1502 C C . LYS A 1 195 ? 11.727 -3.291 -10.939 1.00 84.56 195 LYS A C 1
ATOM 1504 O O . LYS A 1 195 ? 12.003 -2.197 -10.405 1.00 84.56 195 LYS A O 1
#

Sequence (195 aa):
MKKTYQEPPQEPTKPTPSITPEMLERAFEALERKGMIYYSEGGVYIPTAKGWQLLMTADVISVEIIAHGNPKITATNASMIKLTRGNDVDDATIGVRANKACADFPEDFKRAIKTPDKNLEIVIEADDEMIAFSAYCSPALKLIDSNHISINKTDLIDDKTVAIVSDKAATDLDRDFVEKLKDPNSKIKVVLGVK

Secondary structure (DSSP, 8-state):
----PPPPPPPP-PPPP---HHHHHHHHHHHHHTTSEEE-TTS-EEE-HHHHHHHTTSS-EEEEEEEE--TT-----SSEEEEESSS---TTEEEBS-S--GGGS-HHHHHHHTSTT-EEEEEEEETTEEEEEEEE--TT-----SSEEEEESSS---SSEEEBS-S--GGGS-HHHHHHHT-TTPEEEEEEEE-

Nearest PDB structures (foldseek):
  7y7n-assembly1_A  TM=9.614E-01  e=1.218E-14  Methanobrevibacter ruminantium M1
  3cbn-assembly1_A  TM=9.491E-01  e=1.964E-14  Methanothermobacter thermautotrophicus str. Delta H
  4v6i-assembly1_AS  TM=5.803E-01  e=3.050E+00  Saccharomyces cerevisiae
  6f41-assembly1_P  TM=6.149E-01  e=4.918E+00  Saccharomyces cerevisiae S288C

Radius of gyration: 19.97 Å; Cα contacts (8 Å, |Δi|>4): 430; chains: 1; bounding box: 68×30×52 Å

Mean predicted aligned error: 10.39 Å

pLDDT: mean 90.2, std 13.11, range [40.78, 98.75]

Foldseek 3Di:
DDDDDDDDDDDPDDPDDDQDPVNVVVVVVVCVVVQQWDQDPVGDIDGAPNVVVVVLPPPWDKDKKKFFAAQPADLADAWKAKEWCARDYDNRYLGYVIPFALQPDDPVLVVLLQDAPKKKWKWKDWDRDIDIWIFHRHVPAQSQDGTMAMDTCAPDHDNRYSGYVIPDTSNRDDVVSSVSSNPRHIMMMMMITID

Solvent-accessible surface area (backbone atoms only — not comparable to full-atom values): 10340 Å² total; per-residue (Å²): 134,85,82,78,84,73,80,75,82,78,74,82,77,72,79,77,76,85,83,47,73,70,58,51,51,57,50,49,55,54,35,34,75,68,54,19,31,45,77,44,97,88,77,45,77,44,66,34,75,60,24,48,53,51,64,48,59,65,94,34,56,60,50,80,37,47,23,21,21,35,76,74,44,65,31,59,24,78,48,24,32,28,40,25,40,52,85,80,68,48,47,28,25,63,28,22,56,25,79,53,23,33,50,68,54,55,68,70,47,56,51,52,40,32,32,73,97,24,38,33,39,40,37,43,36,46,81,95,46,73,49,75,51,47,23,32,28,34,63,82,56,63,38,60,25,76,45,27,36,29,37,18,35,42,83,71,77,51,46,28,26,69,30,21,54,24,80,51,20,20,47,71,53,57,67,73,62,48,57,49,31,22,36,64,82,32,55,30,41,36,39,43,26,42,90